Protein AF-F7JZI2-F1 (afdb_monomer)

Radius of gyration: 21.53 Å; Cα contacts (8 Å, |Δi|>4): 133; chains: 1; bounding box: 49×31×71 Å

Solvent-accessible surface area (backbone atoms only — not comparable to full-atom values): 12363 Å² total; per-residue (Å²): 118,70,68,61,64,71,45,44,62,57,51,52,52,48,52,60,54,56,73,36,52,80,48,75,68,54,52,55,57,57,69,70,53,91,46,65,65,56,48,51,55,47,38,48,75,72,38,61,54,27,86,57,51,73,83,60,54,81,94,52,69,42,72,75,50,49,55,54,41,59,57,46,44,58,58,50,50,51,48,54,52,52,70,73,42,54,76,70,56,37,55,54,50,58,58,57,48,48,54,59,53,48,53,52,50,49,53,52,47,52,37,38,74,68,63,54,81,80,78,63,90,56,70,92,52,34,75,57,32,70,71,78,45,86,58,53,56,74,52,52,55,71,34,72,39,68,68,49,39,46,60,58,33,58,93,42,89,64,20,67,60,53,56,65,48,70,82,48,84,86,75,48,74,65,54,54,48,48,40,48,49,54,48,52,53,49,53,54,50,53,53,54,50,50,57,54,49,52,54,49,54,52,54,50,52,57,53,61,75,71,76,122

Sequence (212 aa):
MGNLLEYSGIITKLRAMEARLLTDEQFEEISALTSITELVSYLNANSSYQDVLQDMDETMLHRGNIEKVLILSLYHDYTKIYRFCGPNQRKFLKLYLKRYEVDLINYCLRIVINHYQEPFDLNHKKPFFDKYSQISIEKLITSRTTDQLVENLKGTEYYEPLKKLKDSQSVTLFDYDLALNLYYFTAMWKERKKVSEEKRTGAFHQRLWLQD

pLDDT: mean 85.29, std 13.14, range [38.06, 96.06]

Nearest PDB structures (foldseek):
  6pe4-assembly1_D  TM=6.580E-01  e=3.142E-02  Saccharomyces cerevisiae S288C
  8fjg-assembly1_A  TM=4.563E-01  e=5.879E+00  synthetic construct

Structure (mmCIF, N/CA/C/O backbone):
data_AF-F7JZI2-F1
#
_entry.id   AF-F7JZI2-F1
#
loop_
_atom_site.group_PDB
_atom_site.id
_atom_site.type_symbol
_atom_site.label_atom_id
_atom_site.label_alt_id
_atom_site.label_comp_id
_atom_site.label_asym_id
_atom_site.label_entity_id
_atom_site.label_seq_id
_atom_site.pdbx_PDB_ins_code
_atom_site.Cartn_x
_atom_site.Cartn_y
_atom_site.Cartn_z
_atom_site.occupancy
_atom_site.B_iso_or_equiv
_atom_site.auth_seq_id
_atom_site.auth_comp_id
_atom_site.auth_asym_id
_atom_site.auth_atom_id
_atom_site.pdbx_PDB_model_num
ATOM 1 N N . MET A 1 1 ? 25.562 -6.895 21.778 1.00 38.06 1 MET A N 1
ATOM 2 C CA . MET A 1 1 ? 25.874 -7.319 20.391 1.00 38.06 1 MET A CA 1
ATOM 3 C C . MET A 1 1 ? 24.711 -7.997 19.648 1.00 38.06 1 MET A C 1
ATOM 5 O O . MET A 1 1 ? 24.689 -7.882 18.433 1.00 38.06 1 MET A O 1
ATOM 9 N N . GLY A 1 2 ? 23.720 -8.624 20.306 1.00 52.38 2 GLY A N 1
ATOM 10 C CA . GLY A 1 2 ? 22.636 -9.354 19.609 1.00 52.38 2 GLY A CA 1
ATOM 11 C C . GLY A 1 2 ? 21.714 -8.522 18.699 1.00 52.38 2 GLY A C 1
ATOM 12 O O . GLY A 1 2 ? 21.285 -9.008 17.662 1.00 52.38 2 GLY A O 1
ATOM 13 N N . ASN A 1 3 ? 21.480 -7.245 19.022 1.00 57.28 3 ASN A N 1
ATOM 14 C CA . ASN A 1 3 ? 20.579 -6.377 18.250 1.00 57.28 3 ASN A CA 1
ATOM 15 C C . ASN A 1 3 ? 21.176 -5.958 16.883 1.00 57.28 3 ASN A C 1
ATOM 17 O O . ASN A 1 3 ? 20.457 -5.792 15.909 1.00 57.28 3 ASN A O 1
ATOM 21 N N . LEU A 1 4 ? 22.506 -5.834 16.766 1.00 57.47 4 LEU A N 1
ATOM 22 C CA . LEU A 1 4 ? 23.145 -5.429 15.504 1.00 57.47 4 LEU A CA 1
ATOM 23 C C . LEU A 1 4 ? 23.063 -6.538 14.439 1.00 57.47 4 LEU A C 1
ATOM 25 O O . LEU A 1 4 ? 22.851 -6.252 13.265 1.00 57.47 4 LEU A O 1
ATOM 29 N N . LEU A 1 5 ? 23.191 -7.800 14.862 1.00 61.44 5 LEU A N 1
ATOM 30 C CA . LEU A 1 5 ? 23.056 -8.973 13.993 1.00 61.44 5 LEU A CA 1
ATOM 31 C C . LEU A 1 5 ? 21.594 -9.244 13.608 1.00 61.44 5 LEU A C 1
ATOM 33 O O . LEU A 1 5 ? 21.333 -9.710 12.504 1.00 61.44 5 LEU A O 1
ATOM 37 N N . GLU A 1 6 ? 20.638 -8.917 14.485 1.00 69.75 6 GLU A N 1
ATOM 38 C CA . GLU A 1 6 ? 19.205 -9.103 14.216 1.00 69.75 6 GLU A CA 1
ATOM 39 C C . GLU A 1 6 ? 18.705 -8.199 13.072 1.00 69.75 6 GLU A C 1
ATOM 41 O O . GLU A 1 6 ? 17.836 -8.597 12.297 1.00 69.75 6 GLU A O 1
ATOM 46 N N . TYR A 1 7 ? 19.276 -6.994 12.933 1.00 79.44 7 TYR A N 1
ATOM 47 C CA . TYR A 1 7 ? 18.874 -6.026 11.905 1.00 79.44 7 TYR A CA 1
ATOM 48 C C . TYR A 1 7 ? 19.847 -5.917 10.719 1.00 79.44 7 TYR A C 1
ATOM 50 O O . TYR A 1 7 ? 19.471 -5.363 9.686 1.00 79.44 7 TYR A O 1
ATOM 58 N N . SER A 1 8 ? 21.067 -6.458 10.797 1.00 83.62 8 SER A N 1
ATOM 59 C CA . SER A 1 8 ? 22.030 -6.377 9.687 1.00 83.62 8 SER A CA 1
ATOM 60 C C . SER A 1 8 ? 21.513 -7.064 8.422 1.00 83.62 8 SER A C 1
ATOM 62 O O . SER A 1 8 ? 21.593 -6.490 7.339 1.00 83.62 8 SER A O 1
ATOM 64 N N . GLY A 1 9 ? 20.904 -8.247 8.554 1.00 87.56 9 GLY A N 1
ATOM 65 C CA . GLY A 1 9 ? 20.357 -8.990 7.417 1.00 87.56 9 GLY A CA 1
ATOM 66 C C . GLY A 1 9 ? 19.252 -8.225 6.688 1.00 87.56 9 GLY A C 1
ATOM 67 O O . GLY A 1 9 ? 19.270 -8.131 5.461 1.00 87.56 9 GLY A O 1
ATOM 68 N N . ILE A 1 10 ? 18.306 -7.639 7.434 1.00 89.19 10 ILE A N 1
ATOM 69 C CA . ILE A 1 10 ? 17.212 -6.867 6.830 1.00 89.19 10 ILE A CA 1
ATOM 70 C C . ILE A 1 10 ? 17.723 -5.561 6.219 1.00 89.19 10 ILE A C 1
ATOM 72 O O . ILE A 1 10 ? 17.293 -5.213 5.126 1.00 89.19 10 ILE A O 1
ATOM 76 N N . ILE A 1 11 ? 18.683 -4.879 6.852 1.00 90.38 11 ILE A N 1
ATOM 77 C CA . ILE A 1 11 ? 19.301 -3.668 6.292 1.00 90.38 11 ILE A CA 1
ATOM 78 C C . ILE A 1 11 ? 20.000 -3.989 4.968 1.00 90.38 11 ILE A C 1
ATOM 80 O O . ILE A 1 11 ? 19.793 -3.280 3.987 1.00 90.38 11 ILE A O 1
ATOM 84 N N . THR A 1 12 ? 20.774 -5.074 4.903 1.00 92.75 12 THR A N 1
ATOM 85 C CA . THR A 1 12 ? 21.422 -5.508 3.658 1.00 92.75 12 THR A CA 1
ATOM 86 C C . THR A 1 12 ? 20.392 -5.848 2.583 1.00 92.75 12 THR A C 1
ATOM 88 O O . THR A 1 12 ? 20.551 -5.433 1.437 1.00 92.75 12 THR A O 1
ATOM 91 N N . LYS A 1 13 ? 19.301 -6.544 2.937 1.00 92.88 13 LYS A N 1
ATOM 92 C CA . LYS A 1 13 ? 18.210 -6.842 1.998 1.00 92.88 13 LYS A CA 1
ATOM 93 C C . LYS A 1 13 ? 17.553 -5.569 1.462 1.00 92.88 13 LYS A C 1
ATOM 95 O O . LYS A 1 13 ? 17.312 -5.493 0.262 1.00 92.88 13 LYS A O 1
ATOM 100 N N . LEU A 1 14 ? 17.287 -4.591 2.329 1.00 93.12 14 LEU A N 1
ATOM 101 C CA . LEU A 1 14 ? 16.709 -3.304 1.943 1.00 93.12 14 LEU A CA 1
ATOM 102 C C . LEU A 1 14 ? 17.645 -2.535 1.012 1.00 93.12 14 LEU A C 1
ATOM 104 O O . LEU A 1 14 ? 17.199 -2.118 -0.047 1.00 93.12 14 LEU A O 1
ATOM 108 N N . ARG A 1 15 ? 18.942 -2.447 1.331 1.00 94.06 15 ARG A N 1
ATOM 109 C CA . ARG A 1 15 ? 19.939 -1.806 0.456 1.00 94.06 15 ARG A CA 1
ATOM 110 C C . ARG A 1 15 ? 20.036 -2.475 -0.913 1.00 94.06 15 ARG A C 1
ATOM 112 O O . ARG A 1 15 ? 20.145 -1.794 -1.921 1.00 94.06 15 ARG A O 1
ATOM 119 N N . ALA A 1 16 ? 19.959 -3.804 -0.964 1.00 93.88 16 ALA A N 1
ATOM 120 C CA . ALA A 1 16 ? 19.948 -4.533 -2.230 1.00 93.88 16 ALA A CA 1
ATOM 121 C C . ALA A 1 16 ? 18.674 -4.277 -3.058 1.00 93.88 16 ALA A C 1
ATOM 123 O O . ALA A 1 16 ? 18.720 -4.346 -4.281 1.00 93.88 16 ALA A O 1
ATOM 124 N N . MET A 1 17 ? 17.535 -4.006 -2.410 1.00 93.81 17 MET A N 1
ATOM 125 C CA . MET A 1 17 ? 16.301 -3.603 -3.096 1.00 93.81 17 MET A CA 1
ATOM 126 C C . MET A 1 17 ? 16.368 -2.142 -3.555 1.00 93.81 17 MET A C 1
ATOM 128 O O . MET A 1 17 ? 15.997 -1.851 -4.684 1.00 93.81 17 MET A O 1
ATOM 132 N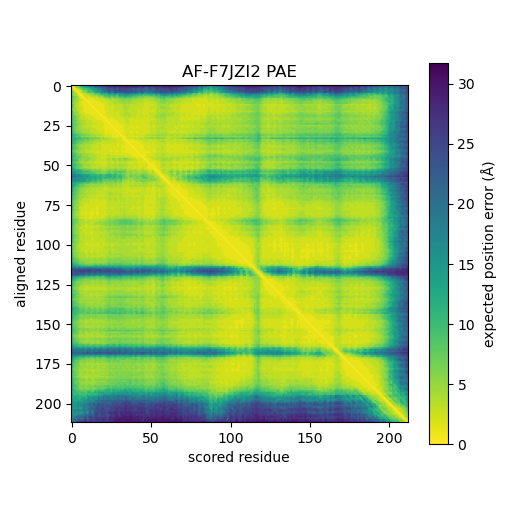 N . GLU A 1 18 ? 16.889 -1.252 -2.710 1.00 92.25 18 GLU A N 1
ATOM 133 C CA . GLU A 1 18 ? 17.105 0.170 -3.001 1.00 92.25 18 GLU A CA 1
ATOM 134 C C . GLU A 1 18 ? 18.049 0.372 -4.192 1.00 92.25 18 GLU A C 1
ATOM 136 O O . GLU A 1 18 ? 17.765 1.177 -5.067 1.00 92.25 18 GLU A O 1
ATOM 141 N N . ALA A 1 19 ? 19.107 -0.436 -4.299 1.00 92.50 19 ALA A N 1
ATOM 142 C CA . ALA A 1 19 ? 20.034 -0.412 -5.431 1.00 92.50 19 ALA A CA 1
ATOM 143 C C . ALA A 1 19 ? 19.398 -0.781 -6.789 1.00 92.50 19 ALA A C 1
ATOM 145 O O . ALA A 1 19 ? 20.050 -0.626 -7.816 1.00 92.50 19 ALA A O 1
ATOM 146 N N . ARG A 1 20 ? 18.159 -1.300 -6.810 1.00 90.38 20 ARG A N 1
ATOM 147 C CA . ARG A 1 20 ? 17.394 -1.588 -8.040 1.00 90.38 20 ARG A CA 1
ATOM 148 C C . ARG A 1 20 ? 16.356 -0.509 -8.375 1.00 90.38 20 ARG A C 1
ATOM 150 O O . ARG A 1 20 ? 15.576 -0.706 -9.309 1.00 90.38 20 ARG A O 1
ATOM 157 N N . LEU A 1 21 ? 16.276 0.563 -7.585 1.00 91.25 21 LEU A N 1
ATOM 158 C CA . LEU A 1 21 ? 15.425 1.706 -7.901 1.00 91.25 21 LEU A CA 1
ATOM 159 C C . LEU A 1 21 ? 15.967 2.444 -9.123 1.00 91.25 21 LEU A C 1
ATOM 161 O O . LEU A 1 21 ? 17.169 2.429 -9.376 1.00 91.25 21 LEU A O 1
ATOM 165 N N . LEU A 1 22 ? 15.056 3.083 -9.857 1.00 93.19 22 LEU A N 1
ATOM 166 C CA . LEU A 1 22 ? 15.419 3.919 -10.995 1.00 93.19 22 LEU A CA 1
ATOM 167 C C . LEU A 1 22 ? 16.281 5.096 -10.524 1.00 93.19 22 LEU A C 1
ATOM 169 O O . LEU A 1 22 ? 15.922 5.757 -9.545 1.00 93.19 22 LEU A O 1
ATOM 173 N N . THR A 1 23 ? 17.394 5.342 -11.210 1.00 94.38 23 THR A N 1
ATOM 174 C CA . THR A 1 23 ? 18.249 6.513 -10.977 1.00 94.38 23 THR A CA 1
ATOM 175 C C . THR A 1 23 ? 17.737 7.734 -11.735 1.00 94.38 23 THR A C 1
ATOM 177 O O . THR A 1 23 ? 16.887 7.619 -12.621 1.00 94.38 23 THR A O 1
ATOM 180 N N . ASP A 1 24 ? 18.272 8.908 -11.402 1.00 95.69 24 ASP A N 1
ATOM 181 C CA . ASP A 1 24 ? 17.928 10.158 -12.082 1.00 95.69 24 ASP A CA 1
ATOM 182 C C . ASP A 1 24 ? 18.240 10.076 -13.589 1.00 95.69 24 ASP A C 1
ATOM 184 O O . ASP A 1 24 ? 17.405 10.455 -14.407 1.00 95.69 24 ASP A O 1
ATOM 188 N N . GLU A 1 25 ? 19.367 9.467 -13.975 1.00 95.31 25 GLU A N 1
ATOM 189 C CA . GLU A 1 25 ? 19.723 9.245 -15.384 1.00 95.31 25 GLU A CA 1
ATOM 190 C C . GLU A 1 25 ? 18.723 8.318 -16.093 1.00 95.31 25 GLU A C 1
ATOM 192 O O . GLU A 1 25 ? 18.328 8.568 -17.230 1.00 95.31 25 GLU A O 1
ATOM 197 N N . GLN A 1 26 ? 18.246 7.269 -15.416 1.00 95.31 26 GLN A N 1
ATOM 198 C CA . GLN A 1 26 ? 17.230 6.380 -15.985 1.00 95.31 26 GLN A CA 1
ATOM 199 C C . GLN A 1 26 ? 15.887 7.097 -16.167 1.00 95.31 26 GLN A C 1
ATOM 201 O O . GLN A 1 26 ? 15.159 6.808 -17.115 1.00 95.31 26 GLN A O 1
ATOM 206 N N . PHE A 1 27 ? 15.543 8.050 -15.295 1.00 95.50 27 PHE A N 1
ATOM 207 C CA . PHE A 1 27 ? 14.369 8.899 -15.503 1.00 95.50 27 PHE A CA 1
ATOM 208 C C . PHE A 1 27 ? 14.530 9.827 -16.715 1.00 95.50 27 PHE A C 1
ATOM 210 O O . PHE A 1 27 ? 13.556 10.017 -17.449 1.00 95.50 27 PHE A O 1
ATOM 217 N N . GLU A 1 28 ? 15.729 10.362 -16.964 1.00 95.88 28 GLU A N 1
ATOM 218 C CA . GLU A 1 28 ? 16.023 11.136 -18.179 1.00 95.88 28 GLU A CA 1
ATOM 219 C C . GLU A 1 28 ? 15.860 10.275 -19.439 1.00 95.88 28 GLU A C 1
ATOM 221 O O . GLU A 1 28 ? 15.161 10.681 -20.370 1.00 95.88 28 GLU A O 1
ATOM 226 N N . GLU A 1 29 ? 16.405 9.056 -19.448 1.00 95.62 29 GLU A N 1
ATOM 227 C CA . GLU A 1 29 ? 16.229 8.099 -20.550 1.00 95.62 29 GLU A CA 1
ATOM 228 C C . GLU A 1 29 ? 14.750 7.763 -20.785 1.00 95.62 29 GLU A C 1
ATOM 230 O O . GLU A 1 29 ? 14.274 7.804 -21.920 1.00 95.62 29 GLU A O 1
ATOM 235 N N . ILE A 1 30 ? 13.996 7.499 -19.711 1.00 95.31 30 ILE A N 1
ATOM 236 C CA . ILE A 1 30 ? 12.553 7.234 -19.770 1.00 95.31 30 ILE A CA 1
ATOM 237 C C . ILE A 1 30 ? 11.790 8.420 -20.378 1.00 95.31 30 ILE A C 1
ATOM 239 O O . ILE A 1 30 ? 10.832 8.210 -21.123 1.00 95.31 30 ILE A O 1
ATOM 243 N N . SER A 1 31 ? 12.199 9.658 -20.089 1.00 94.88 31 SER A N 1
ATOM 244 C CA . SER A 1 31 ? 11.530 10.863 -20.601 1.00 94.88 31 SER A CA 1
ATOM 245 C C . SER A 1 31 ? 11.638 11.023 -22.122 1.00 94.88 31 SER A C 1
ATOM 247 O O . SER A 1 31 ? 10.795 11.687 -22.726 1.00 94.88 31 SER A O 1
ATOM 249 N N . ALA A 1 32 ? 12.643 10.395 -22.739 1.00 95.44 32 ALA A N 1
ATOM 250 C CA . ALA A 1 32 ? 12.853 10.408 -24.182 1.00 95.44 32 ALA A CA 1
ATOM 251 C C . ALA A 1 32 ? 12.057 9.319 -24.928 1.00 95.44 32 ALA A C 1
ATOM 253 O O . ALA A 1 32 ? 12.016 9.337 -26.160 1.00 95.44 32 ALA A O 1
ATOM 254 N N . LEU A 1 33 ? 11.431 8.375 -24.213 1.00 95.06 33 LEU A N 1
ATOM 255 C CA . LEU A 1 33 ? 10.646 7.297 -24.816 1.00 95.06 33 LEU A CA 1
ATOM 256 C C . LEU A 1 33 ? 9.338 7.828 -25.408 1.00 95.06 33 LEU A C 1
ATOM 258 O O . LEU A 1 33 ? 8.684 8.715 -24.857 1.00 95.06 33 LEU A O 1
ATOM 262 N N . THR A 1 34 ? 8.927 7.249 -26.533 1.00 92.69 34 THR A N 1
ATOM 263 C CA . THR A 1 34 ? 7.802 7.758 -27.333 1.00 92.69 34 THR A CA 1
ATOM 264 C C . THR A 1 34 ? 6.552 6.894 -27.238 1.00 92.69 34 THR A C 1
ATOM 266 O O . THR A 1 34 ? 5.468 7.326 -27.637 1.00 92.69 34 THR A O 1
ATOM 269 N N . SER A 1 35 ? 6.667 5.685 -26.681 1.00 90.38 35 SER A N 1
ATOM 270 C CA . SER A 1 35 ? 5.542 4.767 -26.537 1.00 90.38 35 SER A CA 1
ATOM 271 C C . SER A 1 35 ? 5.514 4.033 -25.197 1.00 90.38 35 SER A C 1
ATOM 273 O O . SER A 1 35 ? 6.514 3.858 -24.503 1.00 90.38 35 SER A O 1
ATOM 275 N N . ILE A 1 36 ? 4.318 3.559 -24.847 1.00 88.06 36 ILE A N 1
ATOM 276 C CA . ILE A 1 36 ? 4.086 2.746 -23.650 1.00 88.06 36 ILE A CA 1
ATOM 277 C C . ILE A 1 36 ? 4.818 1.399 -23.743 1.00 88.06 36 ILE A C 1
ATOM 279 O O . ILE A 1 36 ? 5.335 0.906 -22.743 1.00 88.06 36 ILE A O 1
ATOM 283 N N . THR A 1 37 ? 4.880 0.816 -24.939 1.00 89.38 37 THR A N 1
ATOM 284 C CA . THR A 1 37 ? 5.591 -0.442 -25.180 1.00 89.38 37 THR A CA 1
ATOM 285 C C . THR A 1 37 ? 7.086 -0.278 -24.924 1.00 89.38 37 THR A C 1
ATOM 287 O O . THR A 1 37 ? 7.662 -1.082 -24.198 1.00 89.38 37 THR A O 1
ATOM 290 N N . GLU A 1 38 ? 7.692 0.805 -25.425 1.00 91.50 38 GLU A N 1
ATOM 291 C CA . GLU A 1 38 ? 9.095 1.146 -25.147 1.00 91.50 38 GLU A CA 1
ATOM 292 C C . GLU A 1 38 ? 9.354 1.299 -23.646 1.00 91.50 38 GLU A C 1
ATOM 294 O O . GLU A 1 38 ? 10.320 0.735 -23.133 1.00 91.50 38 GLU A O 1
ATOM 299 N N . LEU A 1 39 ? 8.465 1.996 -22.927 1.00 92.06 39 LEU A N 1
ATOM 300 C CA . LEU A 1 39 ? 8.558 2.136 -21.473 1.00 92.06 39 LEU A CA 1
ATOM 301 C C . LEU A 1 39 ? 8.555 0.775 -20.773 1.00 92.06 39 LEU A C 1
ATOM 303 O O . LEU A 1 39 ? 9.402 0.522 -19.920 1.00 92.06 39 LEU A O 1
ATOM 307 N N . VAL A 1 40 ? 7.625 -0.115 -21.117 1.00 91.31 40 VAL A N 1
ATOM 308 C CA . VAL A 1 40 ? 7.536 -1.431 -20.467 1.00 91.31 40 VAL A CA 1
ATOM 309 C C . VAL A 1 40 ? 8.752 -2.294 -20.789 1.00 91.31 40 VAL A C 1
ATOM 311 O O . VAL A 1 40 ? 9.303 -2.915 -19.879 1.00 91.31 40 VAL A O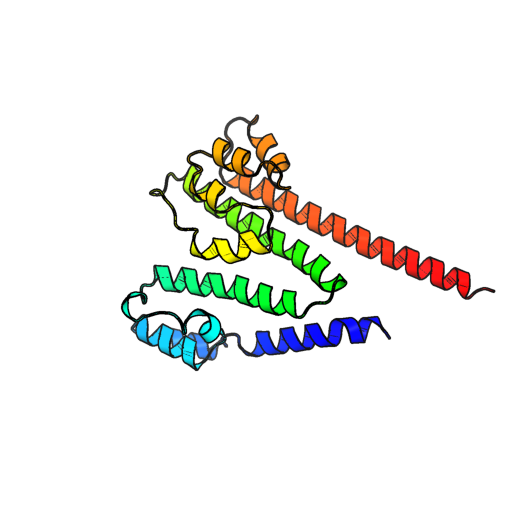 1
ATOM 314 N N . SER A 1 41 ? 9.229 -2.292 -22.035 1.00 90.88 41 SER A N 1
ATOM 315 C CA . SER A 1 41 ? 10.476 -2.966 -22.407 1.00 90.88 41 SER A CA 1
ATOM 316 C C . SER A 1 41 ? 11.671 -2.422 -21.619 1.00 90.88 41 SER A C 1
ATOM 318 O O . SER A 1 41 ? 12.460 -3.207 -21.092 1.00 90.88 41 SER A O 1
ATOM 320 N N . TYR A 1 42 ? 11.774 -1.099 -21.472 1.00 93.81 42 TYR A N 1
ATOM 321 C CA . TYR A 1 42 ? 12.831 -0.456 -20.695 1.00 93.81 42 TYR A CA 1
ATOM 322 C C . TYR A 1 42 ? 12.773 -0.856 -19.215 1.00 93.81 42 TYR A C 1
ATOM 324 O O . TYR A 1 42 ? 13.779 -1.282 -18.648 1.00 93.81 42 TYR A O 1
ATOM 332 N N . LEU A 1 43 ? 11.596 -0.766 -18.588 1.00 92.75 43 LEU A N 1
ATOM 333 C CA . LEU A 1 43 ? 11.411 -1.118 -17.179 1.00 92.75 43 LEU A CA 1
ATOM 334 C C . LEU A 1 43 ? 11.695 -2.605 -16.925 1.00 92.75 43 LEU A C 1
ATOM 336 O O . LEU A 1 43 ? 12.307 -2.935 -15.909 1.00 92.75 43 LEU A O 1
ATOM 340 N N . ASN A 1 44 ? 11.311 -3.495 -17.841 1.00 90.25 44 ASN A N 1
ATOM 341 C CA . ASN A 1 44 ? 11.617 -4.923 -17.747 1.00 90.25 44 ASN A CA 1
ATOM 342 C C . ASN A 1 44 ? 13.122 -5.212 -17.798 1.00 90.25 44 ASN A C 1
ATOM 344 O O . ASN A 1 44 ? 13.589 -6.098 -17.086 1.00 90.25 44 ASN A O 1
ATOM 348 N N . ALA A 1 45 ? 13.879 -4.485 -18.621 1.00 90.06 45 ALA A N 1
ATOM 349 C CA . ALA A 1 45 ? 15.314 -4.709 -18.778 1.00 90.06 45 ALA A CA 1
ATOM 350 C C . ALA A 1 45 ? 16.157 -4.056 -17.669 1.00 90.06 45 ALA A C 1
ATOM 352 O O . ALA A 1 45 ? 17.189 -4.602 -17.284 1.00 90.06 45 ALA A O 1
ATOM 353 N N . ASN A 1 46 ? 15.723 -2.901 -17.152 1.00 89.00 46 ASN A N 1
ATOM 354 C CA . ASN A 1 46 ? 16.593 -2.000 -16.389 1.00 89.00 46 ASN A CA 1
ATOM 355 C C . ASN A 1 46 ? 16.132 -1.715 -14.949 1.00 89.00 46 ASN A C 1
ATOM 357 O O . ASN A 1 46 ? 16.711 -0.850 -14.293 1.00 89.00 46 ASN A O 1
ATOM 361 N N . SER A 1 47 ? 15.097 -2.392 -14.429 1.00 89.19 47 SER A N 1
ATOM 362 C CA . SER A 1 47 ? 14.540 -2.060 -13.106 1.00 89.19 47 SER A CA 1
ATOM 363 C C . SER A 1 47 ? 14.045 -3.260 -12.287 1.00 89.19 47 SER A C 1
ATOM 365 O O . SER A 1 47 ? 14.056 -4.414 -12.722 1.00 89.19 47 SER A O 1
ATOM 367 N N . SER A 1 48 ? 13.592 -2.998 -11.057 1.00 88.50 48 SER A N 1
ATOM 368 C CA . SER A 1 48 ? 12.890 -3.983 -10.224 1.00 88.50 48 SER A CA 1
ATOM 369 C C . SER A 1 48 ? 11.473 -4.321 -10.700 1.00 88.50 48 SER A C 1
ATOM 371 O O . SER A 1 48 ? 10.925 -5.336 -10.269 1.00 88.50 48 SER A O 1
ATOM 373 N N . TYR A 1 49 ? 10.889 -3.528 -11.604 1.00 90.94 49 TYR A N 1
ATOM 374 C CA . TYR A 1 49 ? 9.513 -3.722 -12.069 1.00 90.94 49 TYR A CA 1
ATOM 375 C C . TYR A 1 49 ? 9.326 -4.963 -12.944 1.00 90.94 49 TYR A C 1
ATOM 377 O O . TYR A 1 49 ? 8.191 -5.405 -13.112 1.00 90.94 49 TYR A O 1
ATOM 385 N N . GLN A 1 50 ? 10.412 -5.577 -13.423 1.00 88.94 50 GLN A N 1
ATOM 386 C CA . GLN A 1 50 ? 10.366 -6.861 -14.125 1.00 88.94 50 GLN A CA 1
ATOM 387 C C . GLN A 1 50 ? 9.540 -7.913 -13.366 1.00 88.94 50 GLN A C 1
ATOM 389 O O . GLN A 1 50 ? 8.746 -8.625 -13.972 1.00 88.94 50 GLN A O 1
ATOM 394 N N . ASP A 1 51 ? 9.653 -7.947 -12.032 1.00 85.38 51 ASP A N 1
ATOM 395 C CA . ASP A 1 51 ? 8.975 -8.928 -11.173 1.00 85.38 51 ASP A CA 1
ATOM 396 C C . ASP A 1 51 ? 7.434 -8.861 -11.253 1.00 85.38 51 ASP A C 1
ATOM 398 O O . ASP A 1 51 ? 6.758 -9.789 -10.809 1.00 85.38 51 ASP A O 1
ATOM 402 N N . VAL A 1 52 ? 6.876 -7.758 -11.764 1.00 86.69 52 VAL A N 1
ATOM 403 C CA . VAL A 1 52 ? 5.426 -7.552 -11.922 1.00 86.69 52 VAL A CA 1
ATOM 404 C C . VAL A 1 52 ? 4.999 -7.312 -13.371 1.00 86.69 52 VAL A C 1
ATOM 406 O O . VAL A 1 52 ? 3.839 -7.539 -13.699 1.00 86.69 52 VAL A O 1
ATOM 409 N N . LEU A 1 53 ? 5.909 -6.859 -14.237 1.00 87.56 53 LEU A N 1
ATOM 410 C CA . LEU A 1 53 ? 5.634 -6.541 -15.640 1.00 87.56 53 LEU A CA 1
ATOM 411 C C . LEU A 1 53 ? 5.855 -7.732 -16.586 1.00 87.56 53 LEU A C 1
ATOM 413 O O . LEU A 1 53 ? 5.256 -7.753 -17.656 1.00 87.56 53 LEU A O 1
ATOM 417 N N . GLN A 1 54 ? 6.674 -8.723 -16.215 1.00 82.44 54 GLN A N 1
ATOM 418 C CA . GLN A 1 54 ? 6.983 -9.872 -17.084 1.00 82.44 54 GLN A CA 1
ATOM 419 C C . GLN A 1 54 ? 5.761 -10.737 -17.439 1.00 82.44 54 GLN A C 1
ATOM 421 O O . GLN A 1 54 ? 5.779 -11.429 -18.451 1.00 82.44 54 GLN A O 1
ATOM 426 N N . ASP A 1 55 ? 4.710 -10.691 -16.617 1.00 78.06 55 ASP A N 1
ATOM 427 C CA . ASP A 1 55 ? 3.483 -11.471 -16.807 1.00 78.06 55 ASP A CA 1
ATOM 428 C C . ASP A 1 55 ? 2.430 -10.718 -17.650 1.00 78.06 55 ASP A C 1
ATOM 430 O O . ASP A 1 55 ? 1.312 -11.206 -17.832 1.00 78.06 55 ASP A O 1
ATOM 434 N N . MET A 1 56 ? 2.747 -9.510 -18.138 1.00 80.00 56 MET A N 1
ATOM 435 C CA . MET A 1 56 ? 1.846 -8.720 -18.978 1.00 80.00 56 MET A CA 1
ATOM 436 C C . MET A 1 56 ? 1.975 -9.100 -20.455 1.00 80.00 56 MET A C 1
ATOM 438 O O . MET A 1 56 ? 3.063 -9.061 -21.021 1.00 80.00 56 MET A O 1
ATOM 442 N N . ASP A 1 57 ? 0.839 -9.382 -21.089 1.00 78.00 57 ASP A N 1
ATOM 443 C CA . ASP A 1 57 ? 0.742 -9.541 -22.543 1.00 78.00 57 ASP A CA 1
ATOM 444 C C . ASP A 1 57 ? 0.673 -8.172 -23.253 1.00 78.00 57 ASP A C 1
ATOM 446 O O . ASP A 1 57 ? 0.259 -7.169 -22.658 1.00 78.00 57 ASP A O 1
ATOM 450 N N . GLU A 1 58 ? 1.015 -8.122 -24.542 1.00 74.88 58 GLU A N 1
ATOM 451 C CA . GLU A 1 58 ? 1.001 -6.914 -25.377 1.00 74.88 58 GLU A CA 1
ATOM 452 C C . GLU A 1 58 ? -0.379 -6.241 -25.396 1.00 74.88 58 GLU A C 1
ATOM 454 O O . GLU A 1 58 ? -0.488 -5.014 -25.359 1.00 74.88 58 GLU A O 1
ATOM 459 N N . THR A 1 59 ? -1.456 -7.030 -25.344 1.00 78.62 59 THR A N 1
ATOM 460 C CA . THR A 1 59 ? -2.836 -6.521 -25.283 1.00 78.62 59 THR A CA 1
ATOM 461 C C . THR A 1 59 ? -3.177 -5.839 -23.955 1.00 78.62 59 THR A C 1
ATOM 463 O O . THR A 1 59 ? -4.220 -5.200 -23.838 1.00 78.62 59 THR A O 1
ATOM 466 N N . MET A 1 60 ? -2.339 -5.991 -22.924 1.00 78.94 60 MET A N 1
ATOM 467 C CA . MET A 1 60 ? -2.519 -5.367 -21.611 1.00 78.94 60 MET A CA 1
ATOM 468 C C . MET A 1 60 ? -1.712 -4.076 -21.441 1.00 78.94 60 MET A C 1
ATOM 470 O O . MET A 1 60 ? -1.887 -3.411 -20.415 1.00 78.94 60 MET A O 1
ATOM 474 N N . LEU A 1 61 ? -0.893 -3.682 -22.428 1.00 83.12 61 LEU A N 1
ATOM 475 C CA . LEU A 1 61 ? -0.006 -2.506 -22.411 1.00 83.12 61 LEU A CA 1
ATOM 476 C C . LEU A 1 61 ? -0.757 -1.176 -22.598 1.00 83.12 61 LEU A C 1
ATOM 478 O O . LEU A 1 61 ? -0.422 -0.328 -23.422 1.00 83.12 61 LEU A O 1
ATOM 482 N N . HIS A 1 62 ? -1.787 -0.968 -21.788 1.00 86.06 62 HIS A N 1
ATOM 483 C CA . HIS A 1 62 ? -2.482 0.302 -21.665 1.00 86.06 62 HIS A CA 1
ATOM 484 C C . HIS A 1 62 ? -2.021 1.027 -20.407 1.00 86.06 62 HIS A C 1
ATOM 486 O O . HIS A 1 62 ? -1.826 0.410 -19.358 1.00 86.06 62 HIS A O 1
ATOM 492 N N . ARG A 1 63 ? -1.928 2.360 -20.487 1.00 84.81 63 ARG A N 1
ATOM 493 C CA . ARG A 1 63 ? -1.467 3.220 -19.385 1.00 84.81 63 ARG A CA 1
ATOM 494 C C . ARG A 1 63 ? -2.116 2.865 -18.042 1.00 84.81 63 ARG A C 1
ATOM 496 O O . ARG A 1 63 ? -1.414 2.667 -17.058 1.00 84.81 63 ARG A O 1
ATOM 503 N N . GLY A 1 64 ? -3.444 2.730 -18.011 1.00 84.56 64 GLY A N 1
ATOM 504 C CA . GLY A 1 64 ? -4.173 2.431 -16.775 1.00 84.56 64 GLY A CA 1
ATOM 505 C C . GLY A 1 64 ? -3.853 1.057 -16.172 1.00 84.56 64 GLY A C 1
ATOM 506 O O . GLY A 1 64 ? -3.878 0.907 -14.953 1.00 84.56 64 GLY A O 1
ATOM 507 N N . ASN A 1 65 ? -3.521 0.057 -16.992 1.00 84.75 65 ASN A N 1
ATOM 508 C CA . ASN A 1 65 ? -3.115 -1.262 -16.500 1.00 84.75 6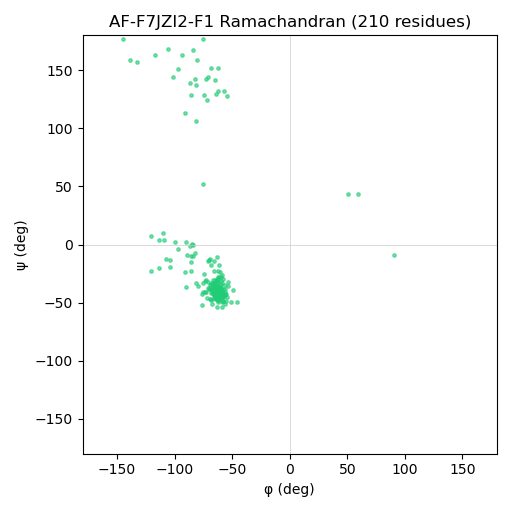5 ASN A CA 1
ATOM 509 C C . ASN A 1 65 ? -1.692 -1.226 -15.949 1.00 84.75 65 ASN A C 1
ATOM 511 O O . ASN A 1 65 ? -1.437 -1.782 -14.885 1.00 84.75 65 ASN A O 1
ATOM 515 N N . ILE A 1 66 ? -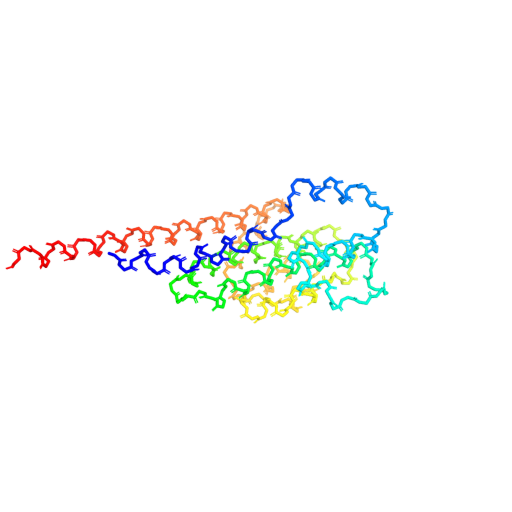0.790 -0.518 -16.627 1.00 88.62 66 ILE A N 1
ATOM 516 C CA . ILE A 1 66 ? 0.593 -0.364 -16.173 1.00 88.62 66 ILE A CA 1
ATOM 517 C C . ILE A 1 66 ? 0.628 0.362 -14.835 1.00 88.62 66 ILE A C 1
ATOM 519 O O . ILE A 1 66 ? 1.265 -0.127 -13.913 1.00 88.62 66 ILE A O 1
ATOM 523 N N . GLU A 1 67 ? -0.124 1.450 -14.662 1.00 87.69 67 GLU A N 1
ATOM 524 C CA . GLU A 1 67 ? -0.221 2.136 -13.365 1.00 87.69 67 GLU A CA 1
ATOM 525 C C . GLU A 1 67 ? -0.676 1.183 -12.244 1.00 87.69 67 GLU A C 1
ATOM 527 O O . GLU A 1 67 ? -0.083 1.171 -11.164 1.00 87.69 67 GLU A O 1
ATOM 532 N N . LYS A 1 68 ? -1.669 0.316 -12.502 1.00 86.94 68 LYS A N 1
ATOM 533 C CA . LYS A 1 68 ? -2.103 -0.706 -11.531 1.00 86.94 68 LYS A CA 1
ATOM 534 C C . LYS A 1 68 ? -0.987 -1.701 -11.203 1.00 86.94 68 LYS A C 1
ATOM 536 O O . LYS A 1 68 ? -0.804 -2.035 -10.032 1.00 86.94 68 LYS A O 1
ATOM 541 N N . VAL A 1 69 ? -0.245 -2.164 -12.207 1.00 87.56 69 VAL A N 1
ATOM 542 C CA . VAL A 1 69 ? 0.855 -3.127 -12.043 1.00 87.56 69 VAL A CA 1
ATOM 543 C C . VAL A 1 69 ? 2.056 -2.502 -11.328 1.00 87.56 69 VAL A C 1
ATOM 545 O O . VAL A 1 69 ? 2.632 -3.121 -10.435 1.00 87.56 69 VAL A O 1
ATOM 548 N N . LEU A 1 70 ? 2.379 -1.241 -11.608 1.00 89.62 70 LEU A N 1
ATOM 549 C CA . LEU A 1 70 ? 3.397 -0.499 -10.867 1.00 89.62 70 LEU A CA 1
ATOM 550 C C . LEU A 1 70 ? 2.984 -0.311 -9.399 1.00 89.62 70 LEU A C 1
ATOM 552 O O . LEU A 1 70 ? 3.810 -0.476 -8.511 1.00 89.62 70 LEU A O 1
ATOM 556 N N . ILE A 1 71 ? 1.702 -0.066 -9.099 1.00 86.88 71 ILE A N 1
ATOM 557 C CA . ILE A 1 71 ? 1.219 -0.040 -7.705 1.00 86.88 71 ILE A CA 1
ATOM 558 C C . ILE A 1 71 ? 1.345 -1.423 -7.042 1.00 86.88 71 ILE A C 1
ATOM 560 O O . ILE A 1 71 ? 1.654 -1.505 -5.851 1.00 86.88 71 ILE A O 1
ATOM 564 N N . LEU A 1 72 ? 1.131 -2.518 -7.783 1.00 87.12 72 LEU A N 1
ATOM 565 C CA . LEU A 1 72 ? 1.324 -3.878 -7.264 1.00 87.12 72 LEU A CA 1
ATOM 566 C C . LEU A 1 72 ? 2.774 -4.159 -6.857 1.00 87.12 72 LEU A C 1
ATOM 568 O O . LEU A 1 72 ? 2.986 -4.955 -5.937 1.00 87.12 72 LEU A O 1
ATOM 572 N N . SER A 1 73 ? 3.761 -3.502 -7.477 1.00 91.12 73 SER A N 1
ATOM 573 C CA . SER A 1 73 ? 5.170 -3.684 -7.107 1.00 91.12 73 SER A CA 1
ATOM 574 C C . SER A 1 73 ? 5.423 -3.320 -5.639 1.00 91.12 73 SER A C 1
ATOM 576 O O . SER A 1 73 ? 6.141 -4.042 -4.950 1.00 91.12 73 SER A O 1
ATOM 578 N N . LEU A 1 74 ? 4.726 -2.309 -5.103 1.00 91.25 74 LEU A N 1
ATOM 579 C CA . LEU A 1 74 ? 4.814 -1.922 -3.689 1.00 91.25 74 LEU A CA 1
ATOM 580 C C . LEU A 1 74 ? 4.367 -3.058 -2.755 1.00 91.25 74 LEU A C 1
ATOM 582 O O . LEU A 1 74 ? 5.010 -3.342 -1.742 1.00 91.25 74 LEU A O 1
ATOM 586 N N . TYR A 1 75 ? 3.279 -3.751 -3.103 1.00 92.19 75 TYR A N 1
ATOM 587 C CA . TYR A 1 75 ? 2.788 -4.907 -2.344 1.00 92.19 75 TYR A CA 1
ATOM 588 C C . TYR A 1 75 ? 3.726 -6.108 -2.463 1.00 92.19 75 TYR A C 1
ATOM 590 O O . TYR A 1 75 ? 3.912 -6.869 -1.502 1.00 92.19 75 TYR A O 1
ATOM 598 N N . HIS A 1 76 ? 4.340 -6.275 -3.632 1.00 91.75 76 HIS A N 1
ATOM 599 C CA . HIS A 1 76 ? 5.331 -7.308 -3.872 1.00 91.75 76 HIS A CA 1
ATOM 600 C C . HIS A 1 76 ? 6.598 -7.069 -3.034 1.00 91.75 76 HIS A C 1
ATOM 602 O O . HIS A 1 76 ? 7.080 -7.987 -2.363 1.00 91.75 76 HIS A O 1
ATOM 608 N N . ASP A 1 77 ? 7.079 -5.830 -2.966 1.00 93.44 77 ASP A N 1
ATOM 609 C CA . ASP A 1 77 ? 8.226 -5.443 -2.146 1.00 93.44 77 ASP A CA 1
ATOM 610 C C . ASP A 1 77 ? 7.939 -5.577 -0.652 1.00 93.44 77 ASP A C 1
ATOM 612 O O . ASP A 1 77 ? 8.730 -6.198 0.065 1.00 93.44 77 ASP A O 1
ATOM 616 N N . TYR A 1 78 ? 6.765 -5.141 -0.182 1.00 94.62 78 TYR A N 1
ATOM 617 C CA . TYR A 1 78 ? 6.326 -5.428 1.187 1.00 94.62 78 TYR A CA 1
ATOM 618 C C . TYR A 1 78 ? 6.359 -6.934 1.471 1.00 94.62 78 TYR A C 1
ATOM 620 O O . TYR A 1 78 ? 6.871 -7.369 2.503 1.00 94.62 78 TYR A O 1
ATOM 628 N N . THR A 1 79 ? 5.852 -7.752 0.546 1.00 93.88 79 THR A N 1
ATOM 629 C CA . THR A 1 79 ? 5.805 -9.211 0.695 1.00 93.88 79 THR A CA 1
ATOM 630 C C . THR A 1 79 ? 7.205 -9.824 0.762 1.00 93.88 79 THR A C 1
ATOM 632 O O . THR A 1 79 ? 7.445 -10.698 1.603 1.00 93.88 79 THR A O 1
ATOM 635 N N . LYS A 1 80 ? 8.145 -9.364 -0.074 1.00 93.62 80 LYS A N 1
ATOM 636 C CA . LYS A 1 80 ? 9.558 -9.776 -0.031 1.00 93.62 80 LYS A CA 1
ATOM 637 C C . LYS A 1 80 ? 10.179 -9.468 1.330 1.00 93.62 80 LYS A C 1
ATOM 639 O O . LYS A 1 80 ? 10.768 -10.361 1.942 1.00 93.62 80 LYS A O 1
ATOM 644 N N . ILE A 1 81 ? 10.013 -8.239 1.822 1.00 94.50 81 ILE A N 1
ATOM 645 C CA . ILE A 1 81 ? 10.575 -7.809 3.109 1.00 94.50 81 ILE A CA 1
ATOM 646 C C . ILE A 1 81 ? 9.913 -8.601 4.247 1.00 94.50 81 ILE A C 1
ATOM 648 O O . ILE A 1 81 ? 10.606 -9.180 5.079 1.00 94.50 81 ILE A O 1
ATOM 652 N N . TYR A 1 82 ? 8.584 -8.735 4.248 1.00 94.12 82 TYR A N 1
ATOM 653 C CA . TYR A 1 82 ? 7.836 -9.463 5.278 1.00 94.12 82 TYR A CA 1
ATOM 654 C C . TYR A 1 82 ? 8.242 -10.936 5.390 1.00 94.12 82 TYR A C 1
ATOM 656 O O . TYR A 1 82 ? 8.369 -11.466 6.500 1.00 94.12 82 TYR A O 1
ATOM 664 N N . ARG A 1 83 ? 8.460 -11.610 4.254 1.00 93.25 83 ARG A N 1
ATOM 665 C CA . ARG A 1 83 ? 8.932 -13.002 4.217 1.00 93.25 83 ARG A CA 1
ATOM 666 C C . ARG A 1 83 ? 10.336 -13.139 4.800 1.00 93.25 83 ARG A C 1
ATOM 668 O O . ARG A 1 83 ? 10.567 -14.092 5.537 1.00 93.25 83 ARG A O 1
ATOM 675 N N . PHE A 1 84 ? 11.217 -12.181 4.514 1.00 92.69 84 PHE A N 1
ATOM 676 C CA . PHE A 1 84 ? 12.588 -12.149 5.025 1.00 92.69 84 PHE A CA 1
ATOM 677 C C . PHE A 1 84 ? 12.660 -11.827 6.531 1.00 92.69 84 PHE A C 1
ATOM 679 O O . PHE A 1 84 ? 13.538 -12.316 7.234 1.00 92.69 84 PHE A O 1
ATOM 686 N N . CYS A 1 85 ? 11.724 -11.025 7.041 1.00 90.31 85 CYS A N 1
ATOM 687 C CA . CYS A 1 85 ? 11.668 -10.615 8.441 1.00 90.31 85 CYS A CA 1
ATOM 688 C C . CYS A 1 85 ? 11.420 -11.766 9.426 1.00 90.31 85 CYS A C 1
ATOM 690 O O . CYS A 1 85 ? 10.543 -12.611 9.213 1.00 90.31 85 CYS A O 1
ATOM 692 N N . GLY A 1 86 ? 12.090 -11.693 10.581 1.00 88.56 86 GLY A N 1
ATOM 693 C CA . GLY A 1 86 ? 11.749 -12.459 11.777 1.00 88.56 86 GLY A CA 1
ATOM 694 C C . GLY A 1 86 ? 10.507 -11.912 12.506 1.00 88.56 86 GLY A C 1
ATOM 695 O O . GLY A 1 86 ? 9.938 -10.886 12.112 1.00 88.56 86 GLY A O 1
ATOM 696 N N . PRO A 1 87 ? 10.053 -12.578 13.586 1.00 86.50 87 PRO A N 1
ATOM 697 C CA . PRO A 1 87 ? 8.829 -12.206 14.301 1.00 86.50 87 PRO A CA 1
ATOM 698 C C . PRO A 1 87 ? 8.803 -10.755 14.802 1.00 86.50 87 PRO A C 1
ATOM 700 O O . PRO A 1 87 ? 7.764 -10.100 14.712 1.00 86.50 87 PRO A O 1
ATOM 703 N N . ASN A 1 88 ? 9.934 -10.229 15.283 1.00 83.00 88 ASN A N 1
ATOM 704 C CA . ASN A 1 88 ? 10.032 -8.861 15.802 1.00 83.00 88 ASN A CA 1
ATOM 705 C C . ASN A 1 88 ? 9.895 -7.814 14.691 1.00 83.00 88 ASN A C 1
ATOM 707 O O . ASN A 1 88 ? 9.093 -6.889 14.805 1.00 83.00 88 ASN A O 1
ATOM 711 N N . GLN A 1 89 ? 10.605 -7.990 13.576 1.00 85.94 89 GLN A N 1
ATOM 712 C CA . GLN A 1 89 ? 10.547 -7.079 12.429 1.00 85.94 89 GLN A CA 1
ATOM 713 C C . GLN A 1 89 ? 9.162 -7.126 11.762 1.00 85.94 89 GLN A C 1
ATOM 715 O O . GLN A 1 89 ? 8.642 -6.099 11.327 1.00 85.94 89 GLN A O 1
ATOM 720 N N . ARG A 1 90 ? 8.505 -8.296 11.749 1.00 90.69 90 ARG A N 1
ATOM 721 C CA . ARG A 1 90 ? 7.123 -8.434 11.258 1.00 90.69 90 ARG A CA 1
ATOM 722 C C . ARG A 1 90 ? 6.117 -7.629 12.075 1.00 90.69 90 ARG A C 1
ATOM 724 O O . ARG A 1 90 ? 5.159 -7.140 11.486 1.00 90.69 90 ARG A O 1
ATOM 731 N N . LYS A 1 91 ? 6.313 -7.457 13.391 1.00 87.75 91 LYS A N 1
ATOM 732 C CA . LYS A 1 91 ? 5.448 -6.575 14.199 1.00 87.75 91 LYS A CA 1
ATOM 733 C C . LYS A 1 91 ? 5.494 -5.144 13.666 1.00 87.75 91 LYS A C 1
ATOM 735 O O . LYS A 1 91 ? 4.444 -4.550 13.461 1.00 87.75 91 LYS A O 1
ATOM 740 N N . PHE A 1 92 ? 6.688 -4.631 13.363 1.00 85.38 92 PHE A N 1
ATOM 741 C CA . PHE A 1 92 ? 6.844 -3.302 12.772 1.00 85.38 92 PHE A CA 1
ATOM 742 C C . PHE A 1 92 ? 6.223 -3.212 11.371 1.00 85.38 92 PHE A C 1
ATOM 744 O O . PHE A 1 92 ? 5.478 -2.278 11.092 1.00 85.38 92 PHE A O 1
ATOM 751 N N . LEU A 1 93 ? 6.450 -4.203 10.503 1.00 90.38 93 LEU A N 1
ATOM 752 C CA . LEU A 1 93 ? 5.839 -4.207 9.168 1.00 90.38 93 LEU A CA 1
ATOM 753 C C . LEU A 1 93 ? 4.309 -4.246 9.210 1.00 90.38 93 LEU A C 1
ATOM 755 O O . LEU A 1 93 ? 3.676 -3.563 8.416 1.00 90.38 93 LEU A O 1
ATOM 759 N N . LYS A 1 94 ? 3.704 -4.963 10.164 1.00 90.88 94 LYS A N 1
ATOM 760 C CA . LYS A 1 94 ? 2.247 -4.932 10.369 1.00 90.88 94 LYS A CA 1
ATOM 761 C C . LYS A 1 94 ? 1.728 -3.543 10.745 1.00 90.88 94 LYS A C 1
ATOM 763 O O . LYS A 1 94 ? 0.582 -3.234 10.450 1.00 90.88 94 LYS A O 1
ATOM 768 N N . LEU A 1 95 ? 2.546 -2.706 11.384 1.00 89.94 95 LEU A N 1
ATOM 769 C CA . LEU A 1 95 ? 2.193 -1.305 11.617 1.00 89.94 95 LEU A CA 1
ATOM 770 C C . LEU A 1 95 ? 2.293 -0.489 10.334 1.00 89.94 95 LEU A C 1
ATOM 772 O O . LEU A 1 95 ? 1.401 0.301 10.052 1.00 89.94 95 LEU A O 1
ATOM 776 N N . TYR A 1 96 ? 3.327 -0.729 9.528 1.00 90.56 96 TYR A N 1
ATOM 777 C CA . TYR A 1 96 ? 3.459 -0.093 8.220 1.00 90.56 96 TYR A CA 1
ATOM 778 C C . TYR A 1 96 ? 2.319 -0.480 7.262 1.00 90.56 96 TYR A C 1
ATOM 780 O O . TYR A 1 96 ? 1.827 0.373 6.531 1.00 90.56 96 TYR A O 1
ATOM 788 N N . LEU A 1 97 ? 1.833 -1.727 7.315 1.00 94.25 97 LEU A N 1
ATOM 789 C CA . LEU A 1 97 ? 0.687 -2.203 6.529 1.00 94.25 97 LEU A CA 1
ATOM 790 C C . LEU A 1 97 ? -0.557 -1.325 6.707 1.00 94.25 97 LEU A C 1
ATOM 792 O O . LEU A 1 97 ? -1.300 -1.135 5.747 1.00 94.25 97 LEU A O 1
ATOM 796 N N . LYS A 1 98 ? -0.746 -0.737 7.895 1.00 94.12 98 LYS A N 1
ATOM 797 C CA . LYS A 1 98 ? -1.871 0.164 8.174 1.00 94.12 98 LYS A CA 1
ATOM 798 C C . LYS A 1 98 ? -1.913 1.354 7.226 1.00 94.12 98 LYS A C 1
ATOM 800 O O . LYS A 1 98 ? -2.990 1.834 6.904 1.00 94.12 98 LYS A O 1
ATOM 805 N N . ARG A 1 99 ? -0.757 1.804 6.726 1.00 93.06 99 ARG A N 1
ATOM 806 C CA . ARG A 1 99 ? -0.696 2.840 5.692 1.00 93.06 99 ARG A CA 1
ATOM 807 C C . ARG A 1 99 ? -1.399 2.388 4.411 1.00 93.06 99 ARG A C 1
ATOM 809 O O . ARG A 1 99 ? -2.232 3.120 3.901 1.00 93.06 99 ARG A O 1
ATOM 816 N N . TYR A 1 100 ? -1.129 1.170 3.937 1.00 94.50 100 TYR A N 1
ATOM 817 C CA . TYR A 1 100 ? -1.795 0.625 2.748 1.00 94.50 100 TYR A CA 1
ATOM 818 C C . TYR A 1 100 ? -3.291 0.395 2.965 1.00 94.50 100 TYR A C 1
ATOM 820 O O . TYR A 1 100 ? -4.077 0.571 2.038 1.00 94.50 100 TYR A O 1
ATOM 828 N N . GLU A 1 101 ? -3.688 0.007 4.175 1.00 95.88 101 GLU A N 1
ATOM 829 C CA . GLU A 1 101 ? -5.096 -0.123 4.557 1.00 95.88 101 GLU A CA 1
ATOM 830 C C . GLU A 1 101 ? -5.812 1.236 4.550 1.00 95.88 101 GLU A C 1
ATOM 832 O O . GLU A 1 101 ? -6.881 1.351 3.956 1.00 95.88 101 GLU A O 1
ATOM 837 N N . VAL A 1 102 ? -5.203 2.280 5.121 1.00 95.50 102 VAL A N 1
ATOM 838 C CA . VAL A 1 102 ? -5.726 3.656 5.073 1.00 95.50 102 VAL A CA 1
ATOM 839 C C . VAL A 1 102 ? -5.809 4.172 3.637 1.00 95.50 102 VAL A C 1
ATOM 841 O O . VAL A 1 102 ? -6.859 4.674 3.241 1.00 95.50 102 VAL A O 1
ATOM 844 N N . ASP A 1 103 ? -4.755 3.995 2.836 1.00 93.56 103 ASP A N 1
ATOM 845 C CA . ASP A 1 103 ? -4.731 4.412 1.429 1.00 93.56 103 ASP A CA 1
ATOM 846 C C . ASP A 1 103 ? -5.847 3.724 0.622 1.00 93.56 103 ASP A C 1
ATOM 848 O O . ASP A 1 103 ? -6.531 4.367 -0.177 1.00 93.56 103 ASP A O 1
ATOM 852 N N . LEU A 1 104 ? -6.081 2.428 0.864 1.00 94.25 104 LEU A N 1
ATOM 853 C CA . LEU A 1 104 ? -7.176 1.671 0.257 1.00 94.25 104 LEU A CA 1
ATOM 854 C C . LEU A 1 104 ? -8.545 2.234 0.658 1.00 94.25 104 LEU A C 1
ATOM 856 O O . LEU A 1 104 ? -9.397 2.430 -0.210 1.00 94.25 104 LEU A O 1
ATOM 860 N N . ILE A 1 105 ? -8.772 2.491 1.948 1.00 95.44 105 ILE A N 1
ATOM 861 C CA . ILE A 1 105 ? -10.052 3.020 2.438 1.00 95.44 105 ILE A CA 1
ATOM 862 C C . ILE A 1 105 ? -10.306 4.414 1.852 1.00 95.44 105 ILE A C 1
ATOM 864 O O . ILE A 1 105 ? -11.387 4.663 1.320 1.00 95.44 105 ILE A O 1
ATOM 868 N N . ASN A 1 106 ? -9.303 5.293 1.873 1.00 94.06 106 ASN A N 1
ATOM 869 C CA . ASN A 1 106 ? -9.370 6.631 1.284 1.00 94.06 106 ASN A CA 1
ATOM 870 C C . ASN A 1 106 ? -9.667 6.592 -0.217 1.00 94.06 106 ASN A C 1
ATOM 872 O O . ASN A 1 106 ? -10.460 7.390 -0.719 1.00 94.06 106 ASN A O 1
ATOM 876 N N . TYR A 1 107 ? -9.062 5.651 -0.939 1.00 91.62 107 TYR A N 1
ATOM 877 C CA . TYR A 1 107 ? -9.353 5.435 -2.351 1.00 91.62 107 TYR A CA 1
ATOM 878 C C . TYR A 1 107 ? -10.818 5.031 -2.576 1.00 91.62 107 TYR A C 1
ATOM 880 O O . TYR A 1 107 ? -11.489 5.615 -3.427 1.00 91.62 107 TYR A O 1
ATOM 888 N N . CYS A 1 108 ? -11.347 4.103 -1.774 1.00 92.38 108 CYS A N 1
ATOM 889 C CA . CYS A 1 108 ? -12.750 3.690 -1.862 1.00 92.38 108 CYS A CA 1
ATOM 890 C C . CYS A 1 108 ? -13.708 4.846 -1.516 1.00 92.38 108 CYS A C 1
ATOM 892 O O . CYS A 1 108 ? -14.694 5.063 -2.216 1.00 92.38 108 CYS A O 1
ATOM 894 N N . LEU A 1 109 ? -13.396 5.632 -0.481 1.00 92.25 109 LEU A N 1
ATOM 895 C CA . LEU A 1 109 ? -14.186 6.800 -0.081 1.00 92.25 109 LEU A CA 1
ATOM 896 C C . LEU A 1 109 ? -14.243 7.861 -1.181 1.00 92.25 109 LEU A C 1
ATOM 898 O O . LEU A 1 109 ? -15.317 8.390 -1.451 1.00 92.25 109 LEU A O 1
ATOM 902 N N . ARG A 1 110 ? -13.116 8.139 -1.853 1.00 90.19 110 ARG A N 1
ATOM 903 C CA . ARG A 1 110 ? -13.068 9.055 -3.007 1.00 90.19 110 ARG A CA 1
ATOM 904 C C . ARG A 1 110 ? -14.038 8.632 -4.100 1.00 90.19 110 ARG A C 1
ATOM 906 O O . ARG A 1 110 ? -14.720 9.480 -4.660 1.00 90.19 110 ARG A O 1
ATOM 913 N N . ILE A 1 111 ? -14.102 7.337 -4.390 1.00 88.31 111 ILE A N 1
ATOM 914 C CA . ILE A 1 111 ? -14.970 6.803 -5.440 1.00 88.31 111 ILE A CA 1
ATOM 915 C C . ILE A 1 111 ? -16.438 6.933 -5.077 1.00 88.31 111 ILE A C 1
ATOM 917 O O . ILE A 1 111 ? -17.223 7.438 -5.877 1.00 88.31 111 ILE A O 1
ATOM 921 N N . VAL A 1 112 ? -16.776 6.539 -3.856 1.00 89.19 112 VAL A N 1
ATOM 922 C CA . VAL A 1 112 ? -18.143 6.580 -3.348 1.00 89.19 112 VAL A CA 1
ATOM 923 C C . VAL A 1 112 ? -18.666 8.017 -3.229 1.00 89.19 112 VAL A C 1
ATOM 925 O O . VAL A 1 112 ? -19.797 8.278 -3.624 1.00 89.19 112 VAL A O 1
ATOM 928 N N . ILE A 1 113 ? -17.855 8.955 -2.726 1.00 88.19 113 ILE A N 1
ATOM 929 C CA . ILE A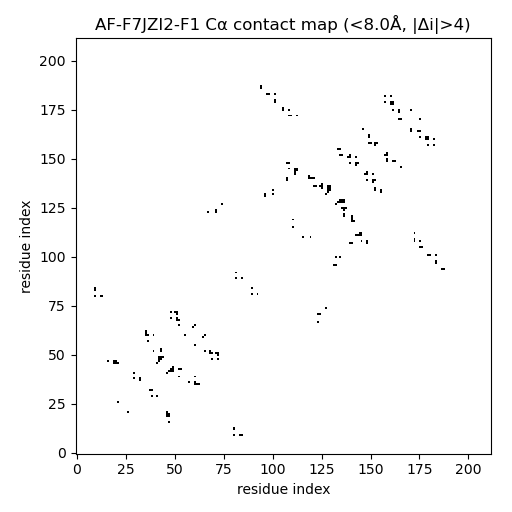 1 113 ? -18.252 10.364 -2.538 1.00 88.19 113 ILE A CA 1
ATOM 930 C C . ILE A 1 113 ? -18.350 11.108 -3.874 1.00 88.19 113 ILE A C 1
ATOM 932 O O . ILE A 1 113 ? -19.277 11.887 -4.070 1.00 88.19 113 ILE A O 1
ATOM 936 N N . ASN A 1 114 ? -17.416 10.873 -4.800 1.00 85.56 114 ASN A N 1
ATOM 937 C CA . ASN A 1 114 ? -17.415 11.553 -6.100 1.00 85.56 114 ASN A CA 1
ATOM 938 C C . ASN A 1 114 ? -18.321 10.873 -7.138 1.00 85.56 114 ASN A C 1
ATOM 940 O O . ASN A 1 114 ? -18.386 11.344 -8.272 1.00 85.56 114 ASN A O 1
ATOM 944 N N . HIS A 1 115 ? -18.985 9.770 -6.778 1.00 76.75 115 HIS A N 1
ATOM 945 C CA . HIS A 1 115 ? -19.835 8.977 -7.667 1.00 76.75 115 HIS A CA 1
ATOM 946 C C . HIS A 1 115 ? -19.142 8.592 -8.991 1.00 76.75 115 HIS A C 1
ATOM 948 O O . HIS A 1 115 ? -19.740 8.682 -10.066 1.00 76.75 115 HIS A O 1
ATOM 954 N N . TYR A 1 116 ? -17.869 8.174 -8.935 1.00 70.25 116 TYR A N 1
ATOM 955 C CA . TYR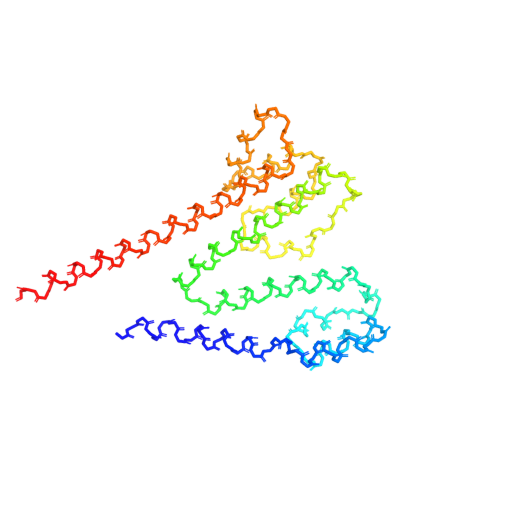 A 1 116 ? -17.201 7.640 -10.131 1.00 70.25 116 TYR A CA 1
ATOM 956 C C . TYR A 1 116 ? -17.914 6.369 -10.627 1.00 70.25 116 TYR A C 1
ATOM 958 O O . TYR A 1 116 ? -18.532 5.656 -9.839 1.00 70.25 116 TYR A O 1
ATOM 966 N N . GLN A 1 117 ? -17.834 6.089 -11.937 1.00 59.06 117 GLN A N 1
ATOM 967 C CA . GLN A 1 117 ? -18.531 4.951 -12.551 1.00 59.06 117 GLN A CA 1
ATOM 968 C C . GLN A 1 117 ? -18.189 3.626 -11.854 1.00 59.06 117 GLN A C 1
ATOM 970 O O . GLN A 1 117 ? -17.022 3.270 -11.683 1.00 59.06 117 GLN A O 1
ATOM 975 N N . GLU A 1 118 ? -19.233 2.902 -11.459 1.00 58.28 118 GLU A N 1
ATOM 976 C CA . GLU A 1 118 ? -19.153 1.631 -10.747 1.00 58.28 118 GLU A CA 1
ATOM 977 C C . GLU A 1 118 ? -19.290 0.430 -11.697 1.00 58.28 118 GLU A C 1
ATOM 979 O O . GLU A 1 118 ? -20.021 0.525 -12.686 1.00 58.28 118 GLU A O 1
ATOM 984 N N . PRO A 1 119 ? -18.690 -0.735 -11.374 1.00 57.25 119 PRO A N 1
ATOM 985 C CA . PRO A 1 119 ? -17.808 -1.006 -10.237 1.00 57.25 119 PRO A CA 1
ATOM 986 C C . PRO A 1 119 ? -16.360 -0.575 -10.506 1.00 57.25 119 PRO A C 1
ATOM 988 O O . PRO A 1 119 ? -15.822 -0.765 -11.594 1.00 57.25 119 PRO A O 1
ATOM 991 N N . PHE A 1 120 ? -15.701 -0.046 -9.478 1.00 69.06 120 PHE A N 1
ATOM 992 C CA . PHE A 1 120 ? -14.279 0.267 -9.542 1.00 69.06 120 PHE A CA 1
ATOM 993 C C . PHE A 1 120 ? -13.429 -0.988 -9.303 1.00 69.06 120 PHE A C 1
ATOM 995 O O . PHE A 1 120 ? -13.721 -1.811 -8.434 1.00 69.06 120 PHE A O 1
ATOM 1002 N N . ASP A 1 121 ? -12.368 -1.152 -10.094 1.00 77.25 121 ASP A N 1
ATOM 1003 C CA . ASP A 1 121 ? -11.533 -2.354 -10.066 1.00 77.25 121 ASP A CA 1
ATOM 1004 C C . ASP A 1 121 ? -10.503 -2.320 -8.924 1.00 77.25 121 ASP A C 1
ATOM 1006 O O . ASP A 1 121 ? -9.474 -1.643 -9.001 1.00 77.25 121 ASP A O 1
ATOM 1010 N N . LEU A 1 122 ? -10.757 -3.118 -7.884 1.00 85.50 122 LEU A N 1
ATOM 1011 C CA . LEU A 1 122 ? -9.799 -3.433 -6.819 1.00 85.50 122 LEU A CA 1
ATOM 1012 C C . LEU A 1 122 ? -9.284 -4.876 -6.869 1.00 85.50 122 LEU A C 1
ATOM 1014 O O . LEU A 1 122 ? -8.529 -5.281 -5.981 1.00 85.50 122 LEU A O 1
ATOM 1018 N N . ASN A 1 123 ? -9.670 -5.670 -7.871 1.00 85.12 123 ASN A N 1
ATOM 1019 C CA . ASN A 1 123 ? -9.399 -7.110 -7.884 1.00 85.12 123 ASN A CA 1
ATOM 1020 C C . ASN A 1 123 ? -7.898 -7.403 -7.841 1.00 85.12 123 ASN A C 1
ATOM 1022 O O . ASN A 1 123 ? -7.461 -8.303 -7.128 1.00 85.12 123 ASN A O 1
ATOM 1026 N N . HIS A 1 124 ? -7.099 -6.569 -8.506 1.00 84.56 124 HIS A N 1
ATOM 1027 C CA . HIS A 1 124 ? -5.642 -6.659 -8.478 1.00 84.56 124 HIS A CA 1
ATOM 1028 C C . HIS A 1 124 ? -5.046 -6.541 -7.057 1.00 84.56 124 HIS A C 1
ATOM 1030 O O . HIS A 1 124 ? -3.984 -7.093 -6.790 1.00 84.56 124 HIS A O 1
ATOM 1036 N N . LYS A 1 125 ? -5.725 -5.881 -6.107 1.00 90.12 125 LYS A N 1
ATOM 1037 C CA . LYS A 1 125 ? -5.263 -5.732 -4.713 1.00 90.12 125 LYS A CA 1
ATOM 1038 C C . LYS A 1 125 ? -5.664 -6.909 -3.816 1.00 90.12 125 LYS A C 1
ATOM 1040 O O . LYS A 1 125 ? -5.012 -7.155 -2.801 1.00 90.12 125 LYS A O 1
ATOM 1045 N N . LYS A 1 126 ? -6.713 -7.648 -4.185 1.00 91.56 126 LYS A N 1
ATOM 1046 C CA . LYS A 1 126 ? -7.332 -8.705 -3.369 1.00 91.56 126 LYS A CA 1
ATOM 1047 C C . LYS A 1 126 ? -6.346 -9.745 -2.820 1.00 91.56 126 LYS A C 1
ATOM 1049 O O . LYS A 1 126 ? -6.349 -9.930 -1.604 1.00 91.56 126 LYS A O 1
ATOM 1054 N N . PRO A 1 127 ? -5.440 -10.347 -3.618 1.00 91.31 127 PRO A N 1
ATOM 1055 C CA . PRO A 1 127 ? -4.530 -11.377 -3.106 1.00 91.31 127 PRO A CA 1
ATOM 1056 C C . PRO A 1 127 ? -3.624 -10.895 -1.964 1.00 91.31 127 PRO A C 1
ATOM 1058 O O . PRO A 1 127 ? -3.245 -11.675 -1.090 1.00 91.31 127 PRO A O 1
ATOM 1061 N N . PHE A 1 128 ? -3.262 -9.611 -1.969 1.00 93.44 128 PHE A N 1
ATOM 1062 C CA . PHE A 1 128 ? -2.437 -9.014 -0.927 1.00 93.44 128 PHE A CA 1
ATOM 1063 C C . PHE A 1 128 ? -3.244 -8.756 0.350 1.00 93.44 128 PHE A C 1
ATOM 1065 O O . PHE A 1 128 ? -2.844 -9.197 1.430 1.00 93.44 128 PHE A O 1
ATOM 1072 N N . PHE A 1 129 ? -4.386 -8.075 0.230 1.00 94.50 129 PHE A N 1
ATOM 1073 C CA . PHE A 1 129 ? -5.205 -7.712 1.389 1.00 94.50 129 PHE A CA 1
ATOM 1074 C C . PHE A 1 129 ? -5.802 -8.942 2.073 1.00 94.50 129 PHE A C 1
ATOM 1076 O O . PHE A 1 129 ? -5.671 -9.051 3.286 1.00 94.50 129 PHE A O 1
ATOM 1083 N N . ASP A 1 130 ? -6.301 -9.928 1.324 1.00 92.62 130 ASP A N 1
ATOM 1084 C CA . ASP A 1 130 ? -6.842 -11.169 1.902 1.00 92.62 130 ASP A CA 1
ATOM 1085 C C . ASP A 1 130 ? -5.801 -11.936 2.736 1.00 92.62 130 ASP A C 1
ATOM 1087 O O . ASP A 1 130 ? -6.138 -12.672 3.662 1.00 92.62 130 ASP A O 1
ATOM 1091 N N . LYS A 1 131 ? -4.513 -11.776 2.410 1.00 93.50 131 LYS A N 1
ATOM 1092 C CA . LYS A 1 131 ? -3.420 -12.479 3.081 1.00 93.50 131 LYS A CA 1
ATOM 1093 C C . LYS A 1 131 ? -2.857 -11.734 4.287 1.00 93.50 131 LYS A C 1
ATOM 1095 O O . LYS A 1 131 ? -2.405 -12.375 5.238 1.00 93.50 131 LYS A O 1
ATOM 1100 N N . TYR A 1 132 ? -2.789 -10.407 4.217 1.00 93.88 132 TYR A N 1
ATOM 1101 C CA . TYR A 1 132 ? -2.053 -9.598 5.191 1.00 93.88 132 TYR A CA 1
ATOM 1102 C C . TYR A 1 132 ? -2.945 -8.690 6.044 1.00 93.88 132 TYR A C 1
ATOM 1104 O O . TYR A 1 132 ? -2.507 -8.296 7.124 1.00 93.88 132 TYR A O 1
ATOM 1112 N N . SER A 1 133 ? -4.169 -8.399 5.600 1.00 94.31 133 SER A N 1
ATOM 1113 C CA . SER A 1 133 ? -5.111 -7.448 6.199 1.00 94.31 133 SER A CA 1
ATOM 1114 C C . SER A 1 133 ? -6.388 -8.139 6.697 1.00 94.31 133 SER A C 1
ATOM 1116 O O . SER A 1 133 ? -6.700 -9.265 6.322 1.00 94.31 133 SER A O 1
ATOM 1118 N N . GLN A 1 134 ? -7.137 -7.451 7.561 1.00 92.69 134 GLN A N 1
ATOM 1119 C CA . GLN A 1 134 ? -8.505 -7.831 7.944 1.00 92.69 134 GLN A CA 1
ATOM 1120 C C . GLN A 1 134 ? -9.570 -7.222 7.014 1.00 92.69 134 GLN A C 1
ATOM 1122 O O . GLN A 1 134 ? -10.751 -7.556 7.122 1.00 92.69 134 GLN A O 1
ATOM 1127 N N . ILE A 1 135 ? -9.174 -6.306 6.126 1.00 95.06 135 ILE A N 1
ATOM 1128 C CA . ILE A 1 135 ? -10.072 -5.640 5.187 1.00 95.06 135 ILE A CA 1
ATOM 1129 C C . ILE A 1 135 ? -10.445 -6.605 4.064 1.00 95.06 135 ILE A C 1
ATOM 1131 O O . ILE A 1 135 ? -9.584 -7.163 3.389 1.00 95.06 135 ILE A O 1
ATOM 1135 N N . SER A 1 136 ? -11.747 -6.741 3.819 1.00 93.12 136 SER A N 1
ATOM 1136 C CA . SER A 1 136 ? -12.268 -7.515 2.695 1.00 93.12 136 SER A CA 1
ATOM 1137 C C . SER A 1 136 ? -12.456 -6.624 1.471 1.00 93.12 136 SER A C 1
ATOM 1139 O O . SER A 1 136 ? -13.338 -5.764 1.449 1.00 93.12 136 SER A O 1
ATOM 1141 N N . ILE A 1 137 ? -11.660 -6.871 0.427 1.00 93.19 137 ILE A N 1
ATOM 1142 C CA . ILE A 1 137 ? -11.798 -6.177 -0.862 1.00 93.19 137 ILE A CA 1
ATOM 1143 C C . ILE A 1 137 ? -13.177 -6.424 -1.482 1.00 93.19 137 ILE A C 1
ATOM 1145 O O . ILE A 1 137 ? -13.789 -5.492 -1.994 1.00 93.19 137 ILE A O 1
ATOM 1149 N N . GLU A 1 138 ? -13.703 -7.646 -1.374 1.00 90.69 138 GLU A N 1
ATOM 1150 C CA . GLU A 1 138 ? -15.036 -7.991 -1.887 1.00 90.69 138 GLU A CA 1
ATOM 1151 C C . GLU A 1 138 ? -16.126 -7.118 -1.266 1.00 90.69 138 GLU A C 1
ATOM 1153 O O . GLU A 1 138 ? -16.968 -6.583 -1.983 1.00 90.69 138 GLU A O 1
ATOM 1158 N N . LYS A 1 139 ? -16.076 -6.908 0.055 1.00 91.69 139 LYS A N 1
ATOM 1159 C CA . LYS A 1 139 ? -17.030 -6.024 0.729 1.00 91.69 139 LYS A CA 1
ATOM 1160 C C . LYS A 1 139 ? -16.878 -4.581 0.247 1.00 91.69 139 LYS A C 1
ATOM 1162 O O . LYS A 1 139 ? -17.879 -3.955 -0.091 1.00 91.69 139 LYS A O 1
ATOM 1167 N N . LEU A 1 140 ? -15.651 -4.062 0.156 1.00 90.88 140 LEU A N 1
ATOM 1168 C CA . LEU A 1 140 ? -15.417 -2.666 -0.235 1.00 90.88 140 LEU A CA 1
ATOM 1169 C C . LEU A 1 140 ? -15.845 -2.343 -1.675 1.00 90.88 140 LEU A C 1
ATOM 1171 O O . LEU A 1 140 ? -16.403 -1.273 -1.897 1.00 90.88 140 LEU A O 1
ATOM 1175 N N . ILE A 1 141 ? -15.653 -3.253 -2.640 1.00 87.94 141 ILE A N 1
ATOM 1176 C CA . ILE A 1 141 ? -16.070 -3.042 -4.046 1.00 87.94 141 ILE A CA 1
ATOM 1177 C C . ILE A 1 141 ? -17.596 -2.862 -4.171 1.00 87.94 141 ILE A C 1
ATOM 1179 O O . ILE A 1 141 ? -18.083 -2.173 -5.070 1.00 87.94 141 ILE A O 1
ATOM 1183 N N . THR A 1 142 ? -18.367 -3.495 -3.281 1.00 86.94 142 THR A N 1
ATOM 1184 C CA . THR A 1 142 ? -19.840 -3.452 -3.313 1.00 86.94 142 THR A CA 1
ATOM 1185 C C . THR A 1 142 ? -20.440 -2.222 -2.634 1.00 86.94 142 THR A C 1
ATOM 1187 O O . THR A 1 142 ? -21.642 -1.992 -2.754 1.00 86.94 142 THR A O 1
ATOM 1190 N N . SER A 1 143 ? -19.636 -1.429 -1.923 1.00 89.31 143 SER A N 1
ATOM 1191 C CA . SER A 1 143 ? -20.112 -0.255 -1.194 1.00 89.31 143 SER A CA 1
ATOM 1192 C C . SER A 1 143 ? -20.497 0.880 -2.143 1.00 89.31 143 SER A C 1
ATOM 1194 O O . SER A 1 143 ? -19.671 1.340 -2.924 1.00 89.31 143 SER A O 1
ATOM 1196 N N . ARG A 1 144 ? -21.745 1.354 -2.030 1.00 87.00 144 ARG A N 1
ATOM 1197 C CA . ARG A 1 144 ? -22.330 2.428 -2.859 1.00 87.00 144 ARG A CA 1
ATOM 1198 C C . ARG A 1 144 ? -22.445 3.768 -2.146 1.00 87.00 144 ARG A C 1
ATOM 1200 O O . ARG A 1 144 ? -22.600 4.807 -2.775 1.00 87.00 144 ARG A O 1
ATOM 1207 N N . THR A 1 145 ? -22.401 3.746 -0.818 1.00 89.62 145 THR A N 1
ATOM 1208 C CA . THR A 1 145 ? -22.496 4.935 0.033 1.00 89.62 145 THR A CA 1
ATOM 1209 C C . THR A 1 145 ? -21.405 4.910 1.091 1.00 89.62 145 THR A C 1
ATOM 1211 O O . THR A 1 145 ? -20.873 3.846 1.423 1.00 89.62 145 THR A O 1
ATOM 1214 N N . THR A 1 146 ? -21.056 6.081 1.625 1.00 90.81 146 THR A N 1
ATOM 1215 C CA . THR A 1 146 ? -20.064 6.198 2.705 1.00 90.81 146 THR A CA 1
ATOM 1216 C C . THR A 1 146 ? -20.476 5.351 3.905 1.00 90.81 146 THR A C 1
ATOM 1218 O O . THR A 1 146 ? -19.658 4.622 4.453 1.00 90.81 146 THR A O 1
ATOM 1221 N N . ASP A 1 147 ? -21.766 5.347 4.234 1.00 91.25 147 ASP A N 1
ATOM 1222 C CA . ASP A 1 147 ? -22.358 4.500 5.268 1.00 91.25 147 ASP A CA 1
ATOM 1223 C C . ASP A 1 147 ? -22.133 3.004 5.028 1.00 91.25 147 ASP A C 1
ATOM 1225 O O . ASP A 1 147 ? -21.702 2.291 5.934 1.00 91.25 147 ASP A O 1
ATOM 1229 N N . GLN A 1 148 ? -22.398 2.516 3.813 1.00 92.94 148 GLN A N 1
ATOM 1230 C CA . GLN A 1 148 ? -22.168 1.110 3.470 1.00 92.94 148 GLN A CA 1
ATOM 1231 C C . GLN A 1 148 ? -20.681 0.755 3.517 1.00 92.94 148 GLN A C 1
ATOM 1233 O O . GLN A 1 148 ? -20.325 -0.339 3.950 1.00 92.94 148 GLN A O 1
ATOM 1238 N N . LEU A 1 149 ? -19.809 1.666 3.078 1.00 93.50 149 LEU A N 1
ATOM 1239 C CA . LEU A 1 149 ? -18.359 1.491 3.141 1.00 93.50 149 LEU A CA 1
ATOM 1240 C C . LEU A 1 149 ? -17.889 1.369 4.592 1.00 93.50 149 LEU A C 1
ATOM 1242 O O . LEU A 1 149 ? -17.173 0.425 4.923 1.00 93.50 149 LEU A O 1
ATOM 1246 N N . VAL A 1 150 ? -18.341 2.267 5.470 1.00 94.88 150 VAL A N 1
ATOM 1247 C CA . VAL A 1 150 ? -18.013 2.228 6.900 1.00 94.88 150 VAL A CA 1
ATOM 1248 C C . VAL A 1 150 ? -18.547 0.950 7.547 1.00 94.88 150 VAL A C 1
ATOM 1250 O O . VAL A 1 150 ? -17.791 0.268 8.231 1.00 94.88 150 VAL A O 1
ATOM 1253 N N . GLU A 1 151 ? -19.796 0.550 7.298 1.00 95.38 151 GLU A N 1
ATOM 1254 C CA . GLU A 1 151 ? -20.338 -0.705 7.846 1.00 95.38 151 GLU A CA 1
ATOM 1255 C C . GLU A 1 151 ? -19.589 -1.949 7.340 1.00 95.38 151 GLU A C 1
ATOM 1257 O O . GLU A 1 151 ? -19.372 -2.892 8.102 1.00 95.38 151 GLU A O 1
ATOM 1262 N N . ASN A 1 152 ? -19.093 -1.940 6.102 1.00 95.25 152 ASN A N 1
ATOM 1263 C CA . ASN A 1 152 ? -18.266 -3.023 5.565 1.00 95.25 152 ASN A CA 1
ATOM 1264 C C . ASN A 1 152 ? -16.881 -3.134 6.226 1.00 95.25 152 ASN A C 1
ATOM 1266 O O . ASN A 1 152 ? -16.258 -4.196 6.150 1.00 95.25 152 ASN A O 1
ATOM 1270 N N . LEU A 1 153 ? -16.425 -2.086 6.920 1.00 96.06 153 LEU A N 1
ATOM 1271 C CA . LEU A 1 153 ? -15.210 -2.091 7.740 1.00 96.06 153 LEU A CA 1
ATOM 1272 C C . LEU A 1 153 ? -15.453 -2.585 9.174 1.00 96.06 153 LEU A C 1
ATOM 1274 O O . LEU A 1 153 ? -14.500 -2.676 9.954 1.00 96.06 153 LEU A O 1
ATOM 1278 N N . LYS A 1 154 ? -16.689 -2.929 9.551 1.00 95.62 154 LYS A N 1
ATOM 1279 C CA . LYS A 1 154 ? -17.011 -3.446 10.885 1.00 95.62 154 LYS A CA 1
ATOM 1280 C C . LYS A 1 154 ? -16.199 -4.701 11.212 1.00 95.62 154 LYS A C 1
ATOM 1282 O O . LYS A 1 154 ? -16.123 -5.641 10.424 1.00 95.62 154 LYS A O 1
ATOM 1287 N N . GLY A 1 155 ? -15.609 -4.713 12.406 1.00 92.94 155 GLY A N 1
ATOM 1288 C CA . GLY A 1 155 ? -14.681 -5.759 12.847 1.00 92.94 155 GLY A CA 1
ATOM 1289 C C . GLY A 1 155 ? -13.214 -5.467 12.521 1.00 92.94 155 GLY A C 1
ATOM 1290 O O . GLY A 1 155 ? -12.343 -6.159 13.039 1.00 92.94 155 GLY A O 1
ATOM 1291 N N . THR A 1 156 ? -12.934 -4.424 11.735 1.00 95.50 156 THR A N 1
ATOM 1292 C CA . THR A 1 156 ? -11.589 -3.856 11.599 1.00 95.50 156 THR A CA 1
ATOM 1293 C C . THR A 1 156 ? -11.398 -2.696 12.573 1.00 95.50 156 THR A C 1
ATOM 1295 O O . THR A 1 156 ? -12.351 -2.097 13.077 1.00 95.50 156 THR A O 1
ATOM 1298 N N . GLU A 1 157 ? -10.143 -2.333 12.800 1.00 93.50 157 GLU A N 1
ATOM 1299 C CA . GLU A 1 157 ? -9.759 -1.188 13.626 1.00 93.50 157 GLU A CA 1
ATOM 1300 C C . GLU A 1 157 ? -10.168 0.185 13.051 1.00 93.50 157 GLU A C 1
ATOM 1302 O O . GLU A 1 157 ? -10.170 1.180 13.775 1.00 93.50 157 GLU A O 1
ATOM 1307 N N . TYR A 1 158 ? -10.557 0.235 11.773 1.00 95.75 158 TYR A N 1
ATOM 1308 C CA . TYR A 1 158 ? -10.942 1.458 11.062 1.00 95.75 158 TYR A CA 1
ATOM 1309 C C . TYR A 1 158 ? -12.415 1.833 11.241 1.00 95.75 158 TYR A C 1
ATOM 1311 O O . TYR A 1 158 ? -12.798 2.966 10.963 1.00 95.75 158 TYR A O 1
ATOM 1319 N N . TYR A 1 159 ? -13.247 0.911 11.733 1.00 95.81 159 TYR A N 1
ATOM 1320 C CA . TYR A 1 159 ? -14.680 1.146 11.907 1.00 95.81 159 TYR A CA 1
ATOM 1321 C C . TYR A 1 159 ? -14.974 2.260 12.916 1.00 95.81 159 TYR A C 1
ATOM 1323 O O . TYR A 1 159 ? -15.664 3.222 12.596 1.00 95.81 159 TYR A O 1
ATOM 1331 N N . GLU A 1 160 ? -14.426 2.155 14.128 1.00 93.25 160 GLU A N 1
ATOM 1332 C CA . GLU A 1 160 ? -14.727 3.082 15.226 1.00 93.25 160 GLU A CA 1
ATOM 1333 C C . GLU A 1 160 ? -14.325 4.539 14.934 1.00 93.25 160 GLU A C 1
ATOM 1335 O O . GLU A 1 160 ? -15.126 5.434 15.216 1.00 93.25 160 GLU A O 1
ATOM 1340 N N . PRO A 1 161 ? -13.135 4.831 14.363 1.00 93.00 161 PRO A N 1
ATOM 1341 C CA . PRO A 1 161 ? -12.790 6.189 13.944 1.00 93.00 161 PRO A CA 1
ATOM 1342 C C . PRO A 1 161 ? -13.778 6.778 12.933 1.00 93.00 161 PRO A C 1
ATOM 1344 O O . PRO A 1 161 ? -14.169 7.934 13.078 1.00 93.00 161 PRO A O 1
ATOM 1347 N N . LEU A 1 162 ? -14.202 5.990 11.940 1.00 94.19 162 LEU A N 1
ATOM 1348 C CA . LEU A 1 162 ? -15.058 6.479 10.859 1.00 94.19 162 LEU A CA 1
ATOM 1349 C C . LEU A 1 162 ? -16.530 6.571 11.256 1.00 94.19 162 LEU A C 1
ATOM 1351 O O . LEU A 1 162 ? -17.220 7.503 10.850 1.00 94.19 162 LEU A O 1
ATOM 1355 N N . LYS A 1 163 ? -17.015 5.644 12.085 1.00 93.81 163 LYS A N 1
ATOM 1356 C CA . LYS A 1 163 ? -18.396 5.640 12.573 1.00 93.81 163 LYS A CA 1
ATOM 1357 C C . LYS A 1 163 ? -18.743 6.929 13.313 1.00 93.81 163 LYS A C 1
ATOM 1359 O O . LYS A 1 163 ? -19.836 7.447 13.136 1.00 93.81 163 LYS A O 1
ATOM 1364 N N . LYS A 1 164 ? -17.805 7.472 14.095 1.00 89.12 164 LYS A N 1
ATOM 1365 C CA . LYS A 1 164 ? -17.990 8.728 14.843 1.00 89.12 164 LYS A CA 1
ATOM 1366 C C . LYS A 1 164 ? -18.267 9.935 13.953 1.00 89.12 164 LYS A C 1
ATOM 1368 O O . LYS A 1 164 ? -18.838 10.909 14.426 1.00 89.12 164 LYS A O 1
ATOM 1373 N N . LEU A 1 165 ? -17.854 9.887 12.687 1.00 88.38 165 LEU A N 1
ATOM 1374 C CA . LEU A 1 165 ? -18.135 10.962 11.743 1.00 88.38 165 LEU A CA 1
ATOM 1375 C C . LEU A 1 165 ? -19.597 10.948 11.296 1.00 88.38 165 LEU A C 1
ATOM 1377 O O . LEU A 1 165 ? -20.124 12.000 10.972 1.00 88.38 165 LEU A O 1
ATOM 1381 N N . LYS A 1 166 ? -20.273 9.795 11.333 1.00 78.19 166 LYS A N 1
ATOM 1382 C CA . LYS A 1 166 ? -21.651 9.641 10.850 1.00 78.19 166 LYS A CA 1
ATOM 1383 C C . LYS A 1 166 ? -22.655 10.559 11.554 1.00 78.19 166 LYS A C 1
ATOM 1385 O O . LYS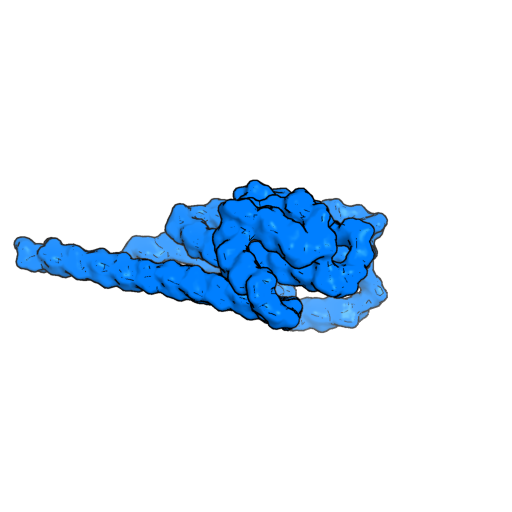 A 1 166 ? -23.606 11.013 10.927 1.00 78.19 166 LYS A O 1
ATOM 1390 N N . ASP A 1 167 ? -22.426 10.838 12.834 1.00 74.75 167 ASP A N 1
ATOM 1391 C CA . ASP A 1 167 ? -23.316 11.673 13.647 1.00 74.75 167 ASP A CA 1
ATOM 1392 C C . ASP A 1 167 ? -23.063 13.182 13.448 1.00 74.75 167 ASP A C 1
ATOM 1394 O O . ASP A 1 167 ? -23.821 14.017 13.946 1.00 74.75 167 ASP A O 1
ATOM 1398 N N . SER A 1 168 ? -22.010 13.549 12.711 1.00 79.62 168 SER A N 1
ATOM 1399 C CA . SER A 1 168 ? -21.662 14.938 12.412 1.00 79.62 168 SER A CA 1
ATOM 1400 C C . SER A 1 168 ? -22.403 15.438 11.173 1.00 79.62 168 SER A C 1
ATOM 1402 O O . SER A 1 168 ? -22.516 14.750 10.160 1.00 79.62 168 SER A O 1
ATOM 1404 N N . GLN A 1 169 ? -22.879 16.682 11.217 1.00 70.69 169 GLN A N 1
ATOM 1405 C CA . GLN A 1 169 ? -23.444 17.328 10.032 1.00 70.69 169 GLN A CA 1
ATOM 1406 C C . GLN A 1 169 ? -22.326 17.694 9.043 1.00 70.69 169 GLN A C 1
ATOM 1408 O O . GLN A 1 169 ? -21.252 18.136 9.449 1.00 70.69 169 GLN A O 1
ATOM 1413 N N . SER A 1 170 ? -22.595 17.554 7.739 1.00 77.50 170 SER A N 1
ATOM 1414 C CA . SER A 1 170 ? -21.714 17.988 6.635 1.00 77.50 170 SER A CA 1
ATOM 1415 C C . SER A 1 170 ? -20.307 17.366 6.595 1.00 77.50 170 SER A C 1
ATOM 1417 O O . SER A 1 170 ? -19.331 18.059 6.323 1.00 77.50 170 SER A O 1
ATOM 1419 N N . VAL A 1 171 ? -20.195 16.055 6.825 1.00 86.00 171 VAL A N 1
ATOM 1420 C CA . VAL A 1 171 ? -18.920 15.330 6.670 1.00 86.00 171 VAL A CA 1
ATOM 1421 C C . VAL A 1 171 ? -18.451 15.358 5.216 1.00 86.00 171 VAL A C 1
ATOM 1423 O O . VAL A 1 171 ? -19.186 14.986 4.300 1.00 86.00 171 VAL A O 1
ATOM 1426 N N . THR A 1 172 ? -17.200 15.747 5.011 1.00 89.81 172 THR A N 1
ATOM 1427 C CA . THR A 1 172 ? -16.526 15.776 3.713 1.00 89.81 172 THR A CA 1
ATOM 1428 C C . THR A 1 172 ? -15.516 14.635 3.585 1.00 89.81 172 THR A C 1
ATOM 1430 O O . THR A 1 172 ? -15.135 13.996 4.565 1.00 89.81 172 THR A O 1
ATOM 1433 N N . LEU A 1 173 ? -15.014 14.394 2.368 1.00 90.38 173 LEU A N 1
ATOM 1434 C CA . LEU A 1 173 ? -13.908 13.455 2.138 1.00 90.38 173 LEU A CA 1
ATOM 1435 C C . LEU A 1 173 ? -12.681 13.769 3.017 1.00 90.38 173 LEU A C 1
ATOM 1437 O O . LEU A 1 173 ? -12.003 12.849 3.472 1.00 90.38 173 LEU A O 1
ATOM 1441 N N . PHE A 1 174 ? -12.407 15.056 3.259 1.00 91.69 174 PHE A N 1
ATOM 1442 C CA . PHE A 1 174 ? -11.290 15.494 4.092 1.00 91.69 174 PHE A CA 1
ATOM 1443 C C . PHE A 1 174 ? -11.429 15.012 5.540 1.00 91.69 174 PHE A C 1
ATOM 1445 O O . PHE A 1 174 ? -10.444 14.584 6.133 1.00 91.69 174 PHE A O 1
ATOM 1452 N N . ASP A 1 175 ? -12.643 15.012 6.092 1.00 93.31 175 ASP A N 1
ATOM 1453 C CA . ASP A 1 175 ? -12.889 14.576 7.469 1.00 93.31 175 ASP A CA 1
ATOM 1454 C C . ASP A 1 175 ? -12.614 13.078 7.648 1.00 93.31 175 ASP A C 1
ATOM 1456 O O . ASP A 1 175 ? -12.011 12.667 8.644 1.00 93.31 175 ASP A O 1
ATOM 1460 N N . TYR A 1 176 ? -12.990 12.258 6.659 1.00 93.81 176 TYR A N 1
ATOM 1461 C CA . TYR A 1 176 ? -12.666 10.830 6.658 1.00 93.81 176 TYR A CA 1
ATOM 1462 C C . TYR A 1 176 ? -11.155 10.582 6.573 1.00 93.81 176 TYR A C 1
ATOM 1464 O O . TYR A 1 176 ? -10.620 9.793 7.357 1.00 93.81 176 TYR A O 1
ATOM 1472 N N . ASP A 1 177 ? -10.465 11.270 5.659 1.00 93.56 177 ASP A N 1
ATOM 1473 C CA . ASP A 1 177 ? -9.011 11.157 5.497 1.00 93.56 177 ASP A CA 1
ATOM 1474 C C . ASP A 1 177 ? -8.282 11.587 6.780 1.00 93.56 177 ASP A C 1
ATOM 1476 O O . ASP A 1 177 ? -7.410 10.882 7.295 1.00 93.56 177 ASP A O 1
ATOM 1480 N N . LEU A 1 178 ? -8.702 12.703 7.382 1.00 94.31 178 LEU A N 1
ATOM 1481 C CA . LEU A 1 178 ? -8.161 13.184 8.649 1.00 94.31 178 LEU A CA 1
ATOM 1482 C C . LEU A 1 178 ? -8.376 12.173 9.782 1.00 94.31 178 LEU A C 1
ATOM 1484 O O . LEU A 1 178 ? -7.436 11.895 10.529 1.00 94.31 178 LEU A O 1
ATOM 1488 N N . ALA A 1 179 ? -9.572 11.593 9.912 1.00 95.25 179 ALA A N 1
ATOM 1489 C CA . ALA A 1 179 ? -9.860 10.599 10.944 1.00 95.25 179 ALA A CA 1
ATOM 1490 C C . ALA A 1 179 ? -8.980 9.347 10.809 1.00 95.25 179 ALA A C 1
ATOM 1492 O O . ALA A 1 179 ? -8.452 8.853 11.812 1.00 95.25 179 ALA A O 1
ATOM 1493 N N . LEU A 1 180 ? -8.769 8.860 9.584 1.00 95.56 180 LEU A N 1
ATOM 1494 C CA . LEU A 1 180 ? -7.902 7.712 9.308 1.00 95.56 180 LEU A CA 1
ATOM 1495 C C . LEU A 1 180 ? -6.426 8.029 9.556 1.00 95.56 180 LEU A C 1
ATOM 1497 O O . LEU A 1 180 ? -5.727 7.228 10.180 1.00 95.56 180 LEU A O 1
ATOM 1501 N N . ASN A 1 181 ? -5.955 9.207 9.147 1.00 93.38 181 ASN A N 1
ATOM 1502 C CA . ASN A 1 181 ? -4.585 9.643 9.406 1.00 93.38 181 ASN A CA 1
ATOM 1503 C C . ASN A 1 181 ? -4.321 9.812 10.905 1.00 93.38 181 ASN A C 1
ATOM 1505 O O . ASN A 1 181 ? -3.329 9.294 11.421 1.00 93.38 181 ASN A O 1
ATOM 1509 N N . LEU A 1 182 ? -5.223 10.477 11.636 1.00 94.06 182 LEU A N 1
ATOM 1510 C CA . LEU A 1 182 ? -5.129 10.616 13.092 1.00 94.06 182 LEU A CA 1
ATOM 1511 C C . LEU A 1 182 ? -5.103 9.251 13.774 1.00 94.06 182 LEU A C 1
ATOM 1513 O O . LEU A 1 182 ? -4.293 9.028 14.681 1.00 94.06 182 LEU A O 1
ATOM 1517 N N . TYR A 1 183 ? -5.949 8.326 13.321 1.00 93.31 183 TYR A N 1
ATOM 1518 C CA . TYR A 1 183 ? -5.947 6.953 13.798 1.00 93.31 183 TYR A CA 1
ATOM 1519 C C . TYR A 1 183 ? -4.589 6.273 13.560 1.00 93.31 183 TYR A C 1
ATOM 1521 O O . TYR A 1 183 ? -3.967 5.798 14.516 1.00 93.31 183 TYR A O 1
ATOM 1529 N N . TYR A 1 184 ? -4.093 6.291 12.321 1.00 92.25 184 TYR A N 1
ATOM 1530 C CA . TYR A 1 184 ? -2.817 5.694 11.930 1.00 92.25 184 TYR A CA 1
ATOM 1531 C C . TYR A 1 184 ? -1.646 6.247 12.752 1.00 92.25 184 TYR A C 1
ATOM 1533 O O . TYR A 1 184 ? -0.901 5.478 13.367 1.00 92.25 184 TYR A O 1
ATOM 1541 N N . PHE A 1 185 ? -1.508 7.572 12.851 1.00 91.44 185 PHE A N 1
ATOM 1542 C CA . PHE A 1 185 ? -0.432 8.193 13.626 1.00 91.44 185 PHE A CA 1
ATOM 1543 C C . PHE A 1 185 ? -0.544 7.891 15.121 1.00 91.44 185 PHE A C 1
ATOM 1545 O O . PHE A 1 185 ? 0.468 7.630 15.775 1.00 91.44 185 PHE A O 1
ATOM 1552 N N . THR A 1 186 ? -1.761 7.853 15.667 1.00 91.25 186 THR A N 1
ATOM 1553 C CA . THR A 1 186 ? -1.984 7.486 17.071 1.00 91.25 186 THR A CA 1
ATOM 1554 C C . THR A 1 186 ? -1.598 6.030 17.332 1.00 91.25 186 THR A C 1
ATOM 1556 O O . THR A 1 186 ? -0.958 5.742 18.347 1.00 91.25 186 THR A O 1
ATOM 1559 N N . ALA A 1 187 ? -1.941 5.109 16.428 1.00 88.81 187 ALA A N 1
ATOM 1560 C CA . ALA A 1 187 ? -1.552 3.704 16.519 1.00 88.81 187 ALA A CA 1
ATOM 1561 C C . ALA A 1 187 ? -0.023 3.547 16.460 1.00 88.81 187 ALA A C 1
ATOM 1563 O O . ALA A 1 187 ? 0.568 2.924 17.345 1.00 88.81 187 ALA A O 1
ATOM 1564 N N . MET A 1 188 ? 0.631 4.200 15.495 1.00 87.31 188 MET A N 1
ATOM 1565 C CA . MET A 1 188 ? 2.093 4.226 15.368 1.00 87.31 188 MET A CA 1
ATOM 1566 C C . MET A 1 188 ? 2.775 4.776 16.627 1.00 87.31 188 MET A C 1
ATOM 1568 O O . MET A 1 188 ? 3.751 4.207 17.123 1.00 87.31 188 MET A O 1
ATOM 1572 N N . TRP A 1 189 ? 2.252 5.868 17.186 1.00 88.06 189 TRP A N 1
ATOM 1573 C CA . TRP A 1 189 ? 2.813 6.503 18.375 1.00 88.06 189 TRP A CA 1
ATOM 1574 C C . TRP A 1 189 ? 2.677 5.638 19.632 1.00 88.06 189 TRP A C 1
ATOM 1576 O O . TRP A 1 189 ? 3.620 5.546 20.424 1.00 88.06 189 TRP A O 1
ATOM 1586 N N . LYS A 1 190 ? 1.529 4.974 19.815 1.00 88.25 190 LYS A N 1
ATOM 1587 C CA . LYS A 1 190 ? 1.300 4.038 20.928 1.00 88.25 190 LYS A CA 1
ATOM 1588 C C . LYS A 1 190 ? 2.290 2.878 20.893 1.00 88.25 190 LYS A C 1
ATOM 1590 O O . LYS A 1 190 ? 2.883 2.556 21.919 1.00 88.25 190 LYS A O 1
ATOM 1595 N N . GLU A 1 191 ? 2.523 2.298 19.722 1.00 84.44 191 GLU A N 1
ATOM 1596 C CA . GLU A 1 191 ? 3.470 1.190 19.572 1.00 84.44 191 GLU A CA 1
ATOM 1597 C C . GLU A 1 191 ? 4.921 1.633 19.781 1.00 84.44 191 GLU A C 1
ATOM 1599 O O . GLU A 1 191 ? 5.683 0.955 20.471 1.00 84.44 191 GLU A O 1
ATOM 1604 N N . ARG A 1 192 ? 5.297 2.827 19.305 1.00 81.69 192 ARG A N 1
ATOM 1605 C CA . ARG A 1 192 ? 6.609 3.417 19.613 1.00 81.69 192 ARG A CA 1
ATOM 1606 C C . ARG A 1 192 ? 6.834 3.561 21.122 1.00 81.69 192 ARG A C 1
ATOM 1608 O O . ARG A 1 192 ? 7.929 3.261 21.601 1.00 81.69 192 ARG A O 1
ATOM 1615 N N . LYS A 1 193 ? 5.826 4.034 21.867 1.00 80.06 193 LYS A N 1
ATOM 1616 C CA . LYS A 1 193 ? 5.911 4.186 23.329 1.00 80.06 193 LYS A CA 1
ATOM 1617 C C . LYS A 1 193 ? 6.126 2.846 24.027 1.00 80.06 193 LYS A C 1
ATOM 1619 O O . LYS A 1 193 ? 7.063 2.752 24.814 1.00 80.06 193 LYS A O 1
ATOM 1624 N N . LYS A 1 194 ? 5.362 1.811 23.663 1.00 79.12 194 LYS A N 1
ATOM 1625 C CA . LYS A 1 194 ? 5.530 0.452 24.208 1.00 79.12 194 LYS A CA 1
ATOM 1626 C C . LYS A 1 194 ? 6.953 -0.069 24.017 1.00 79.12 194 LYS A C 1
ATOM 1628 O O . LYS A 1 194 ? 7.592 -0.468 24.982 1.00 79.12 194 LYS A O 1
ATOM 1633 N N . VAL A 1 195 ? 7.500 0.046 22.804 1.00 74.25 195 VAL A N 1
ATOM 1634 C CA . VAL A 1 195 ? 8.885 -0.370 22.517 1.00 74.25 195 VAL A CA 1
ATOM 1635 C C . VAL A 1 195 ? 9.904 0.429 23.342 1.00 74.25 195 VAL A C 1
ATOM 1637 O O . VAL A 1 195 ? 10.929 -0.107 23.765 1.00 74.25 195 VAL A O 1
ATOM 1640 N N . SER A 1 196 ? 9.657 1.721 23.577 1.00 63.38 196 SER A N 1
ATOM 1641 C CA . SER A 1 196 ? 10.529 2.548 24.418 1.00 63.38 196 SER A CA 1
ATOM 1642 C C . SER A 1 196 ? 10.463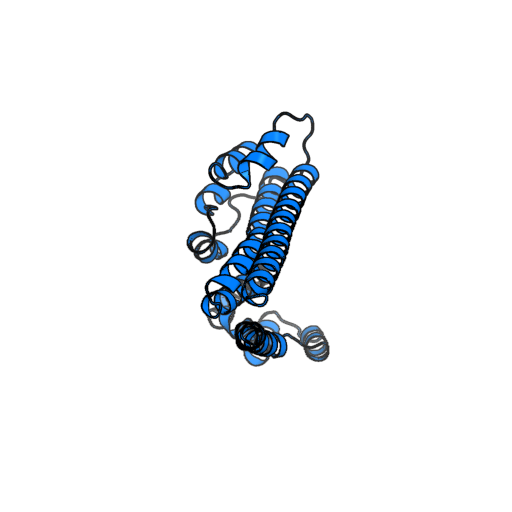 2.162 25.898 1.00 63.38 196 SER A C 1
ATOM 1644 O O . SER A 1 196 ? 11.483 2.241 26.584 1.00 63.38 196 SER A O 1
ATOM 1646 N N . GLU A 1 197 ? 9.289 1.791 26.399 1.00 66.62 197 GLU A N 1
ATOM 1647 C CA . GLU A 1 197 ? 9.074 1.350 27.780 1.00 66.62 197 GLU A CA 1
ATOM 1648 C C . GLU A 1 197 ? 9.680 -0.038 28.011 1.00 66.62 197 GLU A C 1
ATOM 1650 O O . GLU A 1 197 ? 10.457 -0.203 28.945 1.00 66.62 197 GLU A O 1
ATOM 1655 N N . GLU A 1 198 ? 9.463 -0.994 27.104 1.00 64.12 198 GLU A N 1
ATOM 1656 C CA . GLU A 1 198 ? 10.070 -2.335 27.149 1.00 64.12 198 GLU A CA 1
ATOM 1657 C C . GLU A 1 198 ? 11.605 -2.277 27.200 1.00 64.12 198 GLU A C 1
ATOM 1659 O O . GLU A 1 198 ? 12.235 -2.959 28.011 1.00 64.12 198 GLU A O 1
ATOM 1664 N N . LYS A 1 199 ? 12.227 -1.411 26.387 1.00 61.69 199 LYS A N 1
ATOM 1665 C CA . LYS A 1 199 ? 13.685 -1.199 26.408 1.00 61.69 199 LYS A CA 1
ATOM 1666 C C . LYS A 1 199 ? 14.175 -0.612 27.731 1.00 61.69 199 LYS A C 1
ATOM 1668 O O . LYS A 1 199 ? 15.260 -0.974 28.185 1.00 61.69 199 LYS A O 1
ATOM 1673 N N . ARG A 1 200 ? 13.400 0.287 28.348 1.00 52.44 200 ARG A N 1
ATOM 1674 C CA . ARG A 1 200 ? 13.726 0.856 29.663 1.00 52.44 200 ARG A CA 1
ATOM 1675 C C . ARG A 1 200 ? 13.637 -0.219 30.740 1.00 52.44 200 ARG A C 1
ATOM 1677 O O . ARG A 1 200 ? 14.615 -0.420 31.448 1.00 52.44 200 ARG A O 1
ATOM 1684 N N . THR A 1 201 ? 12.533 -0.954 30.817 1.00 54.78 201 THR A N 1
ATOM 1685 C CA . THR A 1 201 ? 12.324 -2.013 31.818 1.00 54.78 201 THR A CA 1
ATOM 1686 C C . THR A 1 201 ? 13.353 -3.139 31.684 1.00 54.78 201 THR A C 1
ATOM 1688 O O . THR A 1 201 ? 13.899 -3.591 32.688 1.00 54.78 201 THR A O 1
ATOM 1691 N N . GLY A 1 202 ? 13.711 -3.532 30.455 1.00 56.81 202 GLY A N 1
ATOM 1692 C CA . GLY A 1 202 ? 14.788 -4.495 30.202 1.00 56.81 202 GLY A CA 1
ATOM 1693 C C . GLY A 1 202 ? 16.157 -4.011 30.693 1.00 56.81 202 GLY A C 1
ATOM 1694 O O . GLY A 1 202 ? 16.873 -4.767 31.344 1.00 56.81 202 GLY A O 1
ATOM 1695 N N . ALA A 1 203 ? 16.499 -2.738 30.462 1.00 53.09 203 ALA A N 1
ATOM 1696 C CA . ALA A 1 203 ? 17.737 -2.139 30.970 1.00 53.09 203 ALA A CA 1
ATOM 1697 C C . ALA A 1 203 ? 17.750 -1.989 32.505 1.00 53.09 203 ALA A C 1
ATOM 1699 O O . ALA A 1 203 ? 18.806 -2.115 33.125 1.00 53.09 203 ALA A O 1
ATOM 1700 N N . PHE A 1 204 ? 16.589 -1.746 33.124 1.00 46.12 204 PHE A N 1
ATOM 1701 C CA . PHE A 1 204 ? 16.436 -1.711 34.581 1.00 46.12 204 PHE A CA 1
ATOM 1702 C C . PHE A 1 204 ? 16.632 -3.095 35.209 1.00 46.12 204 PHE A C 1
ATOM 1704 O O . PHE A 1 204 ? 17.412 -3.219 36.150 1.00 46.12 204 PHE A O 1
ATOM 1711 N N . HIS A 1 205 ? 16.012 -4.145 34.661 1.00 45.66 205 HIS A N 1
ATOM 1712 C CA . HIS A 1 205 ? 16.231 -5.511 35.144 1.00 45.66 205 HIS A CA 1
ATOM 1713 C C . HIS A 1 205 ? 17.689 -5.948 34.980 1.00 45.66 205 HIS A C 1
ATOM 1715 O O . HIS A 1 205 ? 18.257 -6.510 35.908 1.00 45.66 205 HIS A O 1
ATOM 1721 N N . GLN A 1 206 ? 18.337 -5.633 33.856 1.00 50.25 206 GLN A N 1
ATOM 1722 C CA . GLN A 1 206 ? 19.740 -6.000 33.635 1.00 50.25 206 GLN A CA 1
ATOM 1723 C C . GLN A 1 206 ? 20.706 -5.334 34.630 1.00 50.25 206 GLN A C 1
ATOM 1725 O O . GLN A 1 206 ? 21.727 -5.924 34.961 1.00 50.25 206 GLN A O 1
ATOM 1730 N N . ARG A 1 207 ? 20.386 -4.130 35.130 1.00 49.16 207 ARG A N 1
ATOM 1731 C CA . ARG A 1 207 ? 21.166 -3.457 36.185 1.00 49.16 207 ARG A CA 1
ATOM 1732 C C . ARG A 1 207 ? 20.947 -4.047 37.575 1.00 49.16 207 ARG A C 1
ATOM 1734 O O . ARG A 1 207 ? 21.891 -4.055 38.351 1.00 49.16 207 ARG A O 1
ATOM 1741 N N . LEU A 1 208 ? 19.744 -4.542 37.867 1.00 44.97 208 LEU A N 1
ATOM 1742 C CA . LEU A 1 208 ? 19.435 -5.203 39.140 1.00 44.97 208 LEU A CA 1
ATOM 1743 C C . LEU A 1 208 ? 20.165 -6.549 39.287 1.00 44.97 208 LEU A C 1
ATOM 1745 O O . LEU A 1 208 ? 20.612 -6.865 40.375 1.00 44.97 208 LEU A O 1
ATOM 1749 N N . TRP A 1 209 ? 20.368 -7.293 38.194 1.00 43.66 209 TRP A N 1
ATOM 1750 C CA . TRP A 1 209 ? 21.109 -8.568 38.198 1.00 43.66 209 TRP A CA 1
ATOM 1751 C C . TRP A 1 209 ? 22.641 -8.431 38.083 1.00 43.66 209 TRP A C 1
ATOM 1753 O O . TRP A 1 209 ? 23.335 -9.437 38.013 1.00 43.66 209 TRP A O 1
ATOM 1763 N N . LEU A 1 210 ? 23.172 -7.205 38.004 1.00 50.06 210 LEU A N 1
ATOM 1764 C CA . LEU A 1 210 ? 24.617 -6.916 37.960 1.00 50.06 210 LEU A CA 1
ATOM 1765 C C . LEU A 1 210 ? 25.119 -6.253 39.259 1.00 50.06 210 LEU A C 1
ATOM 1767 O O . LEU A 1 210 ? 26.234 -5.732 39.283 1.00 50.06 210 LEU A O 1
ATOM 1771 N N . GLN A 1 211 ? 24.285 -6.215 40.303 1.00 46.88 211 GLN A N 1
ATOM 1772 C CA . GLN A 1 211 ? 24.612 -5.654 41.620 1.00 46.88 211 GLN A CA 1
ATOM 1773 C C . GLN A 1 211 ? 24.667 -6.694 42.755 1.00 46.88 211 GLN A C 1
ATOM 1775 O O . GLN A 1 211 ? 24.937 -6.295 43.885 1.00 46.88 211 GLN A O 1
ATOM 1780 N N . ASP A 1 212 ? 24.507 -7.983 42.442 1.00 40.53 212 ASP A N 1
ATOM 1781 C CA . ASP A 1 212 ? 24.778 -9.127 43.329 1.00 40.53 212 ASP A CA 1
ATOM 1782 C C . ASP A 1 212 ? 25.939 -9.965 42.762 1.00 40.53 212 ASP A C 1
ATOM 1784 O O . ASP A 1 212 ? 26.685 -10.573 43.563 1.00 40.53 212 ASP A O 1
#

Foldseek 3Di:
DVVCVQCVQLVVVVVVQVVQDQDPVNVVVLVPDDDLVVNLVSCCVRGPLVVQSVPDDPVQSDPVSVVLSVVVVVLVVLVVSCVSHDPVVVVVSLLVVLVVVLVVLLVLQCCLVVVPDPQDDPPSVQVSCVVRHPQHPVQSSPDNHLVSSLVSCPPPPLNVLSVVCVVDPPDDSVSSSVSSVVSSVVVVVVVVVVVVVVVVVVVVVVVVVVPD

Mean predicted aligned error: 7.61 Å

Secondary structure (DSSP, 8-state):
-HHHHHHHHHHHHHHHHHTTSPPHHHHHHHHT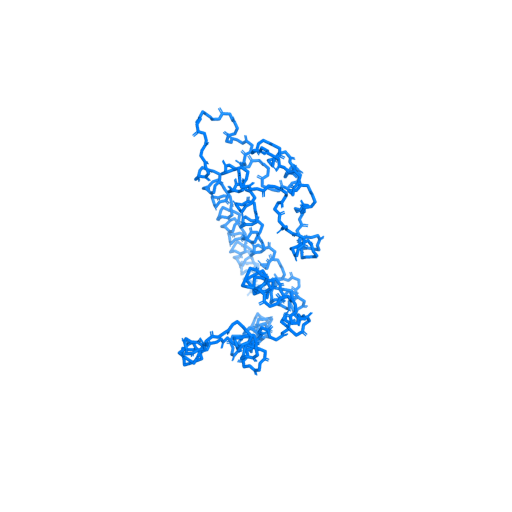--SHHHHHHHHHHHSTTHHHHTT--GGG--HHHHHHHHHHHHHHHHHHHHHH--HHHHHHHHHHHHHHHHHHHHHHHHHHHHTPSSSP--GGGHHHHHHH-S--HHHHHT--SHHHHHHHTTTSTTHHHHHTTTTSTT--HHHHHHHHHHHHHHHHHHHHHHHHHHHHHHHHHHHHTT--